Protein 7YLL (pdb70)

Sequence (329 aa):
RKIIHVDMDAFFASIEQQDNPEYRGKPVIVGGLSGRGVVSTCSYEARKYGIHSAMPMYMAKKLCPQGIFLPVRRKRYEEVSEQIFRILYDITPFVEPVSIDEAYLDVTHVDKNPEDIALEIKKRVKDATGLTVSVGISYNKFLAKLASDWNKPDGLMVITEDMVPEILKPLPVTKVHGIGEKSAEKLRSIGIETVEDLLKLFGKTGVEIYNRIRGIDERPVETMREIKSIGKEKTLEKDTKNKELLIQHLKEFSEIVSEELIKERLYCRTVTVKIKTADFAVHTKSKTVDKYIRFSEDIYEVAKGILEEWKLEQYVRLIGLSVSNLSPV

Radius of gyration: 22.44 Å; Cα contacts (8 Å, |Δi|>4): 631; chains: 1; bounding box: 48×62×44 Å

Foldseek 3Di:
DKKKKKFFAQQQQQLVCLVPVVQPPFKEWEWDPDVQIWTCGIHPNLVVLVDGGRHGVVVSCVSPVPYHYHYGPLVSLLVLLVVLVVLVVVQDVLWFDDWSGIIMHDCVPPDDDVQVVVVCSQVSSCVVRVTAMFMAIEPAPLRRVVQRCPVPGNYYGYDYQVPWLVVQFAPFCCVVVQDHPVVVVVCVVVPHTGCNSVQVPPPVCCVQVNQSSGVDHPDGSDDPDDDFKDKDKDFAPDWDPPLVVLLVVLLVGLVVQLVVCSGVVKWFFKKKKWFQFPVRDIDIDMDGDDDTHRHSVVNSVRHSVCSVPPPDPGITRMIMMMTGRMDDD

Structure (mmCIF, N/CA/C/O backbone):
data_7YLL
#
_entry.id   7YLL
#
_cell.length_a   105.196
_cell.length_b   105.196
_cell.length_c   74.211
_cell.angle_alpha   90.000
_cell.angle_beta   90.000
_cell.angle_gamma   90.000
#
_symmetry.space_group_name_H-M   'P 42 21 2'
#
loop_
_entity.id
_entity.type
_entity.pdbx_description
1 polymer 'DNA polymerase IV'
2 non-polymer 'PHOSPHATE ION'
3 non-polymer 'MAGNESIUM ION'
4 water water
#
loop_
_atom_site.group_PDB
_atom_site.id
_atom_site.type_symbol
_atom_site.label_atom_id
_atom_site.label_alt_id
_atom_site.label_comp_id
_atom_site.label_asym_id
_atom_site.label_entity_id
_atom_site.label_seq_id
_atom_site.pdbx_PDB_ins_code
_atom_site.Cartn_x
_atom_site.Cartn_y
_atom_site.Cartn_z
_atom_site.occupancy
_atom_site.B_iso_or_equiv
_atom_site.auth_seq_id
_atom_site.auth_comp_id
_atom_site.auth_asym_id
_atom_site.auth_atom_id
_atom_site.pdbx_PDB_model_num
ATOM 1 N N . ARG A 1 3 ? 43.53400 54.87400 34.03700 1.000 51.75626 3 ARG A N 1
ATOM 2 C CA . ARG A 1 3 ? 42.08700 55.03400 34.22300 1.000 63.15084 3 ARG A CA 1
ATOM 3 C C . ARG A 1 3 ? 41.28200 53.91800 33.54600 1.000 61.41354 3 ARG A C 1
ATOM 4 O O . ARG A 1 3 ? 41.54700 53.56100 32.39400 1.000 55.09135 3 ARG A O 1
ATOM 12 N N . LYS A 1 4 ? 40.28600 53.38100 34.25100 1.000 60.13031 4 LYS A N 1
ATOM 13 C CA . LYS A 1 4 ? 39.43700 52.31600 33.71800 1.000 59.82994 4 LYS A CA 1
ATOM 14 C C . LYS A 1 4 ? 37.99700 52.81000 33.59500 1.000 61.65446 4 LYS A C 1
ATOM 15 O O . LYS A 1 4 ? 37.24900 52.80300 34.58200 1.000 62.27968 4 LYS A O 1
ATOM 21 N N . ILE A 1 5 ? 37.59600 53.19600 32.37700 1.000 56.38049 5 ILE A N 1
ATOM 22 C CA . ILE A 1 5 ? 36.28500 53.79500 32.11200 1.000 54.23000 5 ILE A CA 1
ATOM 23 C C . ILE A 1 5 ? 35.39300 52.81400 31.35400 1.000 53.49819 5 ILE A C 1
ATOM 24 O O . ILE A 1 5 ? 35.73900 52.37900 30.24400 1.000 50.76382 5 ILE A O 1
ATOM 29 N N . ILE A 1 6 ? 34.21900 52.51200 31.92800 1.000 53.99830 6 ILE A N 1
ATOM 30 C CA . ILE A 1 6 ? 33.16100 51.73800 31.27300 1.000 48.63876 6 ILE A CA 1
ATOM 31 C C . ILE A 1 6 ? 32.01900 52.66900 30.86900 1.000 47.04322 6 ILE A C 1
ATOM 32 O O . ILE A 1 6 ? 31.62800 53.54500 31.64200 1.000 50.48272 6 ILE A O 1
ATOM 37 N N . HIS A 1 7 ? 31.48000 52.49300 29.66500 1.000 44.63803 7 HIS A N 1
ATOM 38 C CA . HIS A 1 7 ? 30.26600 53.20100 29.26100 1.000 43.08160 7 HIS A CA 1
ATOM 39 C C . HIS A 1 7 ? 29.15600 52.20100 28.97800 1.000 41.58128 7 HIS A C 1
ATOM 40 O O . HIS A 1 7 ? 29.34700 51.25600 28.21100 1.000 41.65228 7 HIS A O 1
ATOM 47 N N . VAL A 1 8 ? 28.00400 52.41200 29.60300 1.000 39.35666 8 VAL A N 1
ATOM 48 C CA . VAL A 1 8 ? 26.84800 51.54800 29.41700 1.000 42.88226 8 VAL A CA 1
ATOM 49 C C . VAL A 1 8 ? 25.80400 52.27600 28.57900 1.000 46.09667 8 VAL A C 1
ATOM 50 O O . VAL A 1 8 ? 25.65000 53.48500 28.66700 1.000 40.68622 8 VAL A O 1
ATOM 54 N N . ASP A 1 9 ? 25.09400 51.52800 27.75400 1.000 43.13862 9 ASP A N 1
ATOM 55 C CA . ASP A 1 9 ? 24.12800 52.13000 26.84800 1.000 40.61108 9 ASP A CA 1
ATOM 56 C C . ASP A 1 9 ? 23.11700 51.05000 26.48700 1.000 40.78278 9 ASP A C 1
ATOM 57 O O . ASP A 1 9 ? 23.45500 50.07900 25.80100 1.000 37.67767 9 ASP A O 1
ATOM 62 N N . MET A 1 10 ? 21.88800 51.21700 26.96500 1.000 41.09352 10 MET A N 1
ATOM 63 C CA . MET A 1 10 ? 20.82600 50.26400 26.69200 1.000 36.42938 10 MET A CA 1
ATOM 64 C C . MET A 1 10 ? 20.48500 50.25700 25.20600 1.000 35.45207 10 MET A C 1
ATOM 65 O O . MET A 1 10 ? 20.50300 51.29800 24.53800 1.000 36.85515 10 MET A O 1
ATOM 70 N N . ASP A 1 11 ? 20.18600 49.06000 24.68700 1.000 34.89886 11 ASP A N 1
ATOM 71 C CA . ASP A 1 11 ? 19.86800 48.86300 23.27000 1.000 37.29619 11 ASP A CA 1
ATOM 72 C C . ASP A 1 11 ? 18.40400 49.18600 23.01500 1.000 31.89332 11 ASP A C 1
ATOM 73 O O . ASP A 1 11 ? 17.52200 48.57800 23.63500 1.000 28.97870 11 ASP A O 1
ATOM 78 N N . ALA A 1 12 ? 18.15100 50.11500 22.10000 1.000 32.02516 12 ALA A N 1
ATOM 79 C CA . ALA A 1 12 ? 16.79400 50.51400 21.75000 1.000 34.74195 12 ALA A CA 1
ATOM 80 C C . ALA A 1 12 ? 15.89100 50.43200 22.97100 1.000 35.94346 12 ALA A C 1
ATOM 81 O O . ALA A 1 12 ? 14.87100 49.76100 22.96300 1.000 32.85085 12 ALA A O 1
ATOM 83 N N . PHE A 1 13 ? 16.28700 51.16200 24.00700 1.000 31.47058 13 PHE A N 1
ATOM 84 C CA . PHE A 1 13 ? 15.58200 51.23100 25.28500 1.000 30.68365 13 PHE A CA 1
ATOM 85 C C . PHE A 1 13 ? 14.05300 51.12300 25.33500 1.000 27.75441 13 PHE A C 1
ATOM 86 O O . PHE A 1 13 ? 13.52100 50.16500 25.89300 1.000 26.23517 13 PHE A O 1
ATOM 94 N N . PHE A 1 14 ? 13.34700 52.10600 24.77700 1.000 22.04260 14 PHE A N 1
ATOM 95 C CA . PHE A 1 14 ? 11.89400 52.10100 24.85200 1.000 30.63157 14 PHE A CA 1
ATOM 96 C C . PHE A 1 14 ? 11.30900 50.94200 24.07800 1.000 27.78924 14 PHE A C 1
ATOM 97 O O . PHE A 1 14 ? 10.40300 50.27900 24.54800 1.000 24.30632 14 PHE A O 1
ATOM 105 N N . ALA A 1 15 ? 11.82300 50.69600 22.88800 1.000 25.61679 15 ALA A N 1
ATOM 106 C CA . ALA A 1 15 ? 11.30500 49.59100 22.09700 1.000 30.27197 15 ALA A CA 1
ATOM 107 C C . ALA A 1 15 ? 11.61200 48.25600 22.76100 1.000 28.02906 15 ALA A C 1
ATOM 108 O O . ALA A 1 15 ? 10.81300 47.31600 22.69300 1.000 27.81493 15 ALA A O 1
ATOM 110 N N . SER A 1 16 ? 12.76200 48.15100 23.41400 1.000 28.67705 16 SER A N 1
ATOM 111 C CA . SER A 1 16 ? 13.09200 46.88300 24.05300 1.000 30.65468 16 SER A CA 1
ATOM 112 C C . SER A 1 16 ? 12.20700 46.64600 25.26000 1.000 30.20247 16 SER A C 1
ATOM 113 O O . SER A 1 16 ? 11.76900 45.52000 25.50000 1.000 33.46699 16 SER A O 1
ATOM 116 N N . ILE A 1 17 ? 11.94300 47.69900 26.03600 1.000 31.22503 17 ILE A N 1
ATOM 117 C CA . ILE A 1 17 ? 10.96700 47.61000 27.11800 1.000 31.79371 17 ILE A CA 1
ATOM 118 C C . ILE A 1 17 ? 9.61600 47.16400 26.58400 1.000 31.67792 17 ILE A C 1
ATOM 119 O O . ILE A 1 17 ? 8.92700 46.34800 27.20400 1.000 35.59271 17 ILE A O 1
ATOM 124 N N . GLU A 1 18 ? 9.20400 47.70400 25.43700 1.000 31.24661 18 GLU A N 1
ATOM 125 C CA . GLU A 1 18 ? 7.89000 47.35300 24.90200 1.000 32.86715 18 GLU A CA 1
ATOM 126 C C . GLU A 1 18 ? 7.84400 45.88600 24.47100 1.000 32.24030 18 GLU A C 1
ATOM 127 O O . GLU A 1 18 ? 6.87500 45.17200 24.75400 1.000 34.53847 18 GLU A O 1
ATOM 133 N N . GLN A 1 19 ? 8.90000 45.41000 23.81600 1.000 32.98165 19 GLN A N 1
ATOM 134 C CA . GLN A 1 19 ? 8.95500 44.00100 23.42800 1.000 34.60116 19 GLN A CA 1
ATOM 135 C C . GLN A 1 19 ? 9.09400 43.08600 24.63100 1.000 37.59983 19 GLN A C 1
ATOM 136 O O . GLN A 1 19 ? 8.60100 41.95300 24.60800 1.000 36.96282 19 GLN A O 1
ATOM 142 N N . GLN A 1 20 ? 9.76200 43.54500 25.68500 1.000 37.14695 20 GLN A N 1
ATOM 143 C CA . GLN A 1 20 ? 9.85000 42.72800 26.88600 1.000 42.03364 20 GLN A CA 1
ATOM 144 C C . GLN A 1 20 ? 8.50000 42.64500 27.59600 1.000 42.29203 20 GLN A C 1
ATOM 145 O O . GLN A 1 20 ? 8.09000 41.56000 28.01500 1.000 47.33346 20 GLN A O 1
ATOM 151 N N . ASP A 1 21 ? 7.76900 43.76200 27.69500 1.000 37.85106 21 ASP A N 1
ATOM 152 C CA . ASP A 1 21 ? 6.45600 43.73200 28.33800 1.000 39.24075 21 ASP A CA 1
ATOM 153 C C . ASP A 1 21 ? 5.37100 43.10600 27.46700 1.000 37.70217 21 ASP A C 1
ATOM 154 O O . ASP A 1 21 ? 4.32000 42.73300 27.99800 1.000 37.66774 21 ASP A O 1
ATOM 159 N N . ASN A 1 22 ? 5.56500 43.00200 26.15100 1.000 36.48358 22 ASN A N 1
ATOM 160 C CA . ASN A 1 22 ? 4.55100 42.41400 25.26600 1.000 43.29812 22 ASN A CA 1
ATOM 161 C C . ASN A 1 22 ? 5.16700 41.33300 24.39300 1.000 40.32071 22 ASN A C 1
ATOM 162 O O . ASN A 1 22 ? 5.69400 41.62200 23.30700 1.000 40.04603 22 ASN A O 1
ATOM 167 N N . PRO A 1 23 ? 5.11200 40.07300 24.83400 1.000 38.78326 23 PRO A N 1
ATOM 168 C CA . PRO A 1 23 ? 5.65500 38.96000 24.03700 1.000 38.95945 23 PRO A CA 1
ATOM 169 C C . PRO A 1 23 ? 5.25000 38.99700 22.57400 1.000 39.43153 23 PRO A C 1
ATOM 170 O O . PRO A 1 23 ? 6.03100 38.62900 21.69300 1.000 39.43177 23 PRO A O 1
ATOM 174 N N . GLU A 1 24 ? 4.03100 39.46000 22.30000 1.000 42.35064 24 GLU A N 1
ATOM 175 C CA . GLU A 1 24 ? 3.53500 39.40500 20.93700 1.000 39.29976 24 GLU A CA 1
ATOM 176 C C . GLU A 1 24 ? 4.21200 40.42600 20.03700 1.000 39.00017 24 GLU A C 1
ATOM 177 O O . GLU A 1 24 ? 4.01500 40.36900 18.81800 1.000 43.93087 24 GLU A O 1
ATOM 183 N N . TYR A 1 25 ? 5.01700 41.33100 20.60100 1.000 37.13860 25 TYR A N 1
ATOM 184 C CA . TYR A 1 25 ? 5.78300 42.31500 19.83900 1.000 37.29929 25 TYR A CA 1
ATOM 185 C C . TYR A 1 25 ? 7.21000 41.87300 19.55600 1.000 38.52360 25 TYR A C 1
ATOM 186 O O . TYR A 1 25 ? 7.90800 42.55200 18.78900 1.000 34.28147 25 TYR A O 1
ATOM 195 N N . ARG A 1 26 ? 7.66800 40.78900 20.18300 1.000 38.49613 26 ARG A N 1
ATOM 196 C CA . ARG A 1 26 ? 9.05600 40.37500 20.05000 1.000 37.65460 26 ARG A CA 1
ATOM 197 C C . ARG A 1 26 ? 9.34000 39.91300 18.63600 1.000 36.08616 26 ARG A C 1
ATOM 198 O O . ARG A 1 26 ? 8.46800 39.38500 17.94300 1.0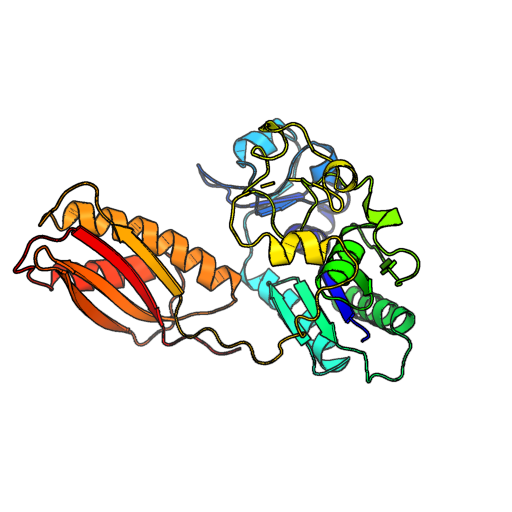00 37.25196 26 ARG A O 1
ATOM 206 N N . GLY A 1 27 ? 10.58200 40.12200 18.21100 1.000 37.15364 27 GLY A N 1
ATOM 207 C CA . GLY A 1 27 ? 10.99800 39.74000 16.88600 1.000 38.91894 27 GLY A CA 1
ATOM 208 C C . GLY A 1 27 ? 10.43500 40.57700 15.77000 1.000 39.81464 27 GLY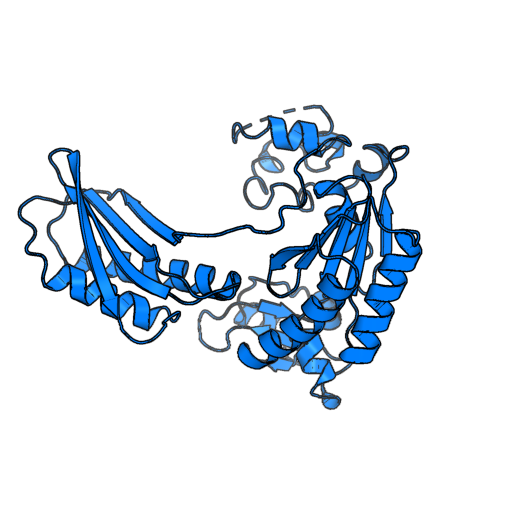 A C 1
ATOM 209 O O . GLY A 1 27 ? 10.86100 40.40600 14.62500 1.000 43.43645 27 GLY A O 1
ATOM 210 N N . LYS A 1 28 ? 9.51400 41.49000 16.05400 1.000 39.09222 28 LYS A N 1
ATOM 211 C CA . LYS A 1 28 ? 8.93000 42.33800 15.03400 1.000 38.34825 28 LYS A CA 1
ATOM 212 C C . LYS A 1 28 ? 9.40400 43.78400 15.15500 1.000 35.55905 28 LYS A C 1
ATOM 213 O O . LYS A 1 28 ? 9.86600 44.21500 16.21400 1.000 40.07590 28 LYS A O 1
ATOM 219 N N . PRO A 1 29 ? 9.31900 44.56700 14.08500 1.000 34.66345 29 PRO A N 1
ATOM 220 C CA . PRO A 1 29 ? 9.71700 45.98100 14.18500 1.000 32.31445 29 PRO A CA 1
ATOM 221 C C . PRO A 1 29 ? 8.80200 46.74800 15.13000 1.000 32.63431 29 PRO A C 1
ATOM 222 O O . PRO A 1 29 ? 7.58500 46.77300 14.95700 1.000 35.94087 29 PRO A O 1
ATOM 226 N N . VAL A 1 30 ? 9.39300 47.38900 16.12600 1.000 36.05785 30 VAL A N 1
ATOM 227 C CA . VAL A 1 30 ? 8.65400 48.20300 17.07900 1.000 31.96709 30 VAL A CA 1
ATOM 228 C C . VAL A 1 30 ? 9.24700 49.60000 17.03700 1.000 34.42929 30 VAL A C 1
ATOM 229 O O . VAL A 1 30 ? 10.47700 49.75300 17.09300 1.000 29.52740 30 VAL A O 1
ATOM 233 N N . ILE A 1 31 ? 8.37300 50.60600 16.91800 1.000 32.47207 31 ILE A N 1
ATOM 234 C CA . ILE A 1 31 ? 8.74500 52.00300 16.76800 1.000 27.21964 31 ILE A CA 1
ATOM 235 C C . ILE A 1 31 ? 7.98900 52.77200 17.82800 1.000 28.85741 31 ILE A C 1
ATOM 236 O O . ILE A 1 31 ? 6.75600 52.86300 17.77600 1.000 28.26518 31 ILE A O 1
ATOM 241 N N . VAL A 1 32 ? 8.71000 53.35400 18.75800 1.000 30.52779 32 VAL A N 1
ATOM 242 C CA . VAL A 1 32 ? 8.13000 54.11100 19.85300 1.000 31.89720 32 VAL A CA 1
ATOM 243 C C . VAL A 1 32 ? 8.33000 55.58000 19.47500 1.000 32.07062 32 VAL A C 1
ATOM 244 O O . VAL A 1 32 ? 9.43100 55.97700 19.02600 1.000 33.79634 32 VAL A O 1
ATOM 248 N N . GLY A 1 33 ? 7.28300 56.39500 19.65200 1.000 27.33199 33 GLY A N 1
ATOM 249 C CA . GLY A 1 33 ? 7.35000 57.80300 19.30500 1.000 29.49737 33 GLY A CA 1
ATOM 250 C C . GLY A 1 33 ? 6.00000 58.49800 19.41400 1.000 34.23072 33 GLY A C 1
ATOM 251 O O . GLY A 1 33 ? 5.04300 57.96900 19.98800 1.000 32.36717 33 GLY A O 1
ATOM 252 N N . GLY A 1 34 ? 5.93700 59.71000 18.86200 1.000 35.11660 34 GLY A N 1
ATOM 253 C CA . GLY A 1 34 ? 4.72600 60.51300 18.95100 1.000 30.35354 34 GLY A CA 1
ATOM 254 C C . GLY A 1 34 ? 3.71800 60.11000 17.89100 1.000 33.02479 34 GLY A C 1
ATOM 255 O O . GLY A 1 34 ? 4.01400 60.16500 16.68900 1.000 34.08503 34 GLY A O 1
ATOM 256 N N . LEU A 1 35 ? 2.53200 59.69800 18.30500 1.000 28.91434 35 LEU A N 1
ATOM 257 C CA . LEU A 1 35 ? 1.53200 59.24900 17.34800 1.000 37.11542 35 LEU A CA 1
ATOM 258 C C . LEU A 1 35 ? 0.59400 60.31300 16.78300 1.000 40.87768 35 LEU A C 1
ATOM 259 O O . LEU A 1 35 ? -0.30800 59.99700 16.03200 1.000 43.06299 35 LEU A O 1
ATOM 264 N N . SER A 1 36 ? 0.80500 61.56100 17.16000 1.000 49.80765 36 SER A N 1
ATOM 265 C CA . SER A 1 36 ? -0.04800 62.64600 16.70500 1.000 54.50193 36 SER A CA 1
ATOM 266 C C . SER A 1 36 ? 0.52500 63.08900 15.35700 1.000 61.83678 36 SER A C 1
ATOM 267 O O . SER A 1 36 ? 1.25400 62.34100 14.71500 1.000 69.16934 36 SER A O 1
ATOM 270 N N . GLY A 1 37 ? 0.18600 64.29900 14.92600 1.000 62.48378 37 GLY A N 1
ATOM 271 C CA . GLY A 1 37 ? 0.65300 64.81100 13.65400 1.000 64.67518 37 GLY A CA 1
ATOM 272 C C . GLY A 1 37 ? 2.10200 65.05000 13.30500 1.000 63.31275 37 GLY A C 1
ATOM 273 O O . GLY A 1 37 ? 2.59100 64.56400 12.29200 1.000 54.70840 37 GLY A O 1
ATOM 274 N N . ARG A 1 38 ? 2.78400 65.81300 14.14500 0.700 59.34226 38 ARG A N 1
ATOM 275 C CA . ARG A 1 38 ? 4.18300 66.10000 13.91500 0.700 56.91605 38 ARG A CA 1
ATOM 276 C C . ARG A 1 38 ? 5.00200 65.12900 14.74300 0.700 46.35458 38 ARG A C 1
ATOM 277 O O . ARG A 1 38 ? 6.14000 65.42600 15.10600 0.700 45.99705 38 ARG A O 1
ATOM 285 N N . GLY A 1 39 ? 4.43000 63.96600 15.05000 1.000 46.99842 39 GLY A N 1
ATOM 286 C CA . GLY A 1 39 ? 5.17700 63.01500 15.85100 1.000 38.02452 39 GLY A CA 1
ATOM 287 C C . GLY A 1 39 ? 6.51100 62.60000 15.26500 1.000 30.48164 39 GLY A C 1
ATOM 288 O O . GLY A 1 39 ? 6.69600 62.50200 14.05600 1.000 32.31609 39 GLY A O 1
ATOM 289 N N . VAL A 1 40 ? 7.43100 62.30300 16.15000 1.000 29.65615 40 VAL A N 1
ATOM 290 C CA . VAL A 1 40 ? 8.80200 61.97300 15.79300 1.000 39.42432 40 VAL A CA 1
ATOM 291 C C . VAL A 1 40 ? 9.17000 60.63700 16.44100 1.000 37.54088 40 VAL A C 1
ATOM 292 O O . VAL A 1 40 ? 8.69500 60.31000 17.53600 1.000 32.20143 40 VAL A O 1
ATOM 296 N N . VAL A 1 41 ? 9.97300 59.83300 15.73700 1.000 33.17490 41 VAL A N 1
ATOM 297 C CA . VAL A 1 41 ? 10.38200 58.54800 16.30600 1.000 36.65876 41 VAL A CA 1
ATOM 298 C C . VAL A 1 41 ? 11.28300 58.81000 17.50700 1.000 35.90590 41 VAL A C 1
ATOM 299 O O . VAL A 1 41 ? 12.26300 59.55600 17.42000 1.000 33.57830 41 VAL A O 1
ATOM 303 N N . SER A 1 42 ? 10.93300 58.22200 18.64600 1.000 32.93438 42 SER A N 1
ATOM 304 C CA . SER A 1 42 ? 11.81000 58.30900 19.79800 1.000 29.37255 42 SER A CA 1
ATOM 305 C C . SER A 1 42 ? 12.90200 57.26700 19.66100 1.000 29.79266 42 SER A C 1
ATOM 306 O O . SER A 1 42 ? 14.09200 57.57600 19.69100 1.000 31.46126 42 SER A O 1
ATOM 309 N N . THR A 1 43 ? 12.50000 56.01900 19.48000 1.000 33.32679 43 THR A N 1
ATOM 310 C CA . THR A 1 43 ? 13.45100 54.94500 19.25200 1.000 33.42463 43 THR A CA 1
ATOM 311 C C . THR A 1 43 ? 12.70700 53.84500 18.51100 1.000 31.39208 43 THR A C 1
ATOM 312 O O . THR A 1 43 ? 11.48200 53.86300 18.43200 1.000 27.10013 43 THR A O 1
ATOM 316 N N . CYS A 1 44 ? 13.45600 52.92500 17.91100 1.000 27.95096 44 CYS A N 1
ATOM 317 C CA . CYS A 1 44 ? 12.85500 51.77700 17.25700 1.000 31.63705 44 CYS A CA 1
ATOM 318 C C . CYS A 1 44 ? 13.81200 50.60900 17.34500 1.000 32.66071 44 CYS A C 1
ATOM 319 O O . CYS A 1 44 ? 15.03400 50.79400 17.38700 1.000 28.90824 44 CYS A O 1
ATOM 322 N N . SER A 1 45 ? 13.23500 49.40400 17.36900 1.000 32.35343 45 SER A N 1
ATOM 323 C CA . SER A 1 45 ? 14.00500 48.18500 17.54800 1.000 32.78235 45 SER A CA 1
ATOM 324 C C . SER A 1 45 ? 14.87400 47.92300 16.32100 1.000 35.30444 45 SER A C 1
ATOM 325 O O . SER A 1 45 ? 14.76900 48.60300 15.29200 1.000 33.44364 45 SER A O 1
ATOM 328 N N . TYR A 1 46 ? 15.75300 46.91900 16.44500 1.000 30.90415 46 TYR A N 1
ATOM 329 C CA . TYR A 1 46 ? 16.75600 46.70700 15.40400 1.000 37.17439 46 TYR A CA 1
ATOM 330 C C . TYR A 1 46 ? 16.14200 46.07700 14.15200 1.000 36.04446 46 TYR A C 1
ATOM 331 O O . TYR A 1 46 ? 16.56200 46.38500 13.01400 1.000 34.77613 46 TYR A O 1
ATOM 340 N N . GLU A 1 47 ? 15.11000 45.25000 14.33500 1.000 33.87694 47 GLU A N 1
ATOM 341 C CA . GLU A 1 47 ? 14.24900 44.91400 13.21200 1.000 35.41599 47 GLU A CA 1
ATOM 342 C C . GLU A 1 47 ? 13.81200 46.17900 12.46600 1.000 37.10624 47 GLU A C 1
ATOM 343 O O . GLU A 1 47 ? 14.08800 46.33000 11.26800 1.000 35.44770 47 GLU A O 1
ATOM 349 N N . ALA A 1 48 ? 13.20700 47.14300 13.17800 1.000 34.04782 48 ALA A N 1
ATOM 350 C CA . ALA A 1 48 ? 12.69200 48.33900 12.50600 1.000 30.84406 48 ALA A CA 1
ATOM 351 C C . ALA A 1 48 ? 13.79900 49.14000 11.83900 1.000 32.44411 48 ALA A C 1
ATOM 352 O O . ALA A 1 48 ? 13.57200 49.75900 10.79500 1.000 33.67496 48 ALA A O 1
ATOM 354 N N . ARG A 1 49 ? 14.99900 49.17100 12.43200 1.000 34.48328 49 ARG A N 1
ATOM 355 C CA . ARG A 1 49 ? 16.09600 49.89400 11.79300 1.000 31.65114 49 ARG A CA 1
ATOM 356 C C . ARG A 1 49 ? 16.47700 49.24900 10.47100 1.000 35.93825 49 ARG A C 1
ATOM 357 O O . ARG A 1 49 ? 16.95200 49.93600 9.55800 1.000 35.38689 49 ARG A O 1
ATOM 365 N N . LYS A 1 50 ? 16.28800 47.93100 10.34300 1.000 33.91273 50 LYS A N 1
ATOM 366 C CA . LYS A 1 50 ? 16.56500 47.32200 9.04600 1.000 34.17064 50 LYS A CA 1
ATOM 367 C C . LYS A 1 50 ? 15.72300 47.94900 7.92800 1.000 38.88724 50 LYS A C 1
ATOM 368 O O . LYS A 1 50 ? 16.15100 47.95700 6.76600 1.000 40.33295 50 LYS A O 1
ATOM 374 N N . TYR A 1 51 ? 14.54300 48.49900 8.25600 1.000 33.85521 51 TYR A N 1
ATOM 375 C CA . TYR A 1 51 ? 13.66600 49.15300 7.28700 1.000 33.72201 51 TYR A CA 1
ATOM 376 C C . TYR A 1 51 ? 14.08600 50.57800 6.98300 1.000 34.03181 51 TYR A C 1
ATOM 377 O O . TYR A 1 51 ? 13.41900 51.24300 6.18300 1.000 31.81859 51 TYR A O 1
ATOM 386 N N . GLY A 1 52 ? 15.14700 51.07100 7.61600 1.000 33.34275 52 GLY A N 1
ATOM 387 C CA . GLY A 1 52 ? 15.58200 52.43500 7.43100 1.000 28.70821 52 GLY A CA 1
ATOM 388 C C . GLY A 1 52 ? 15.06300 53.42100 8.45400 1.000 33.93331 52 GLY A C 1
ATOM 389 O O . GLY A 1 52 ? 15.35300 54.62100 8.32900 1.000 32.24285 52 GLY A O 1
ATOM 390 N N . ILE A 1 53 ? 14.30200 52.96600 9.45600 1.000 31.91727 53 ILE A N 1
ATOM 391 C CA . ILE A 1 53 ? 13.78000 53.86400 10.48400 1.000 34.84006 53 ILE A CA 1
ATOM 392 C C . ILE A 1 53 ? 14.87800 54.16600 11.50200 1.000 31.40419 53 ILE A C 1
ATOM 393 O O . ILE A 1 53 ? 15.65300 53.28900 11.87900 1.000 34.58894 53 ILE A O 1
ATOM 398 N N . HIS A 1 54 ? 14.94400 55.41000 11.95700 1.000 34.16588 54 HIS A N 1
ATOM 399 C CA . HIS A 1 54 ? 15.88000 55.81200 13.00100 1.000 37.42795 54 HIS A CA 1
ATOM 400 C C . HIS A 1 54 ? 15.21900 56.88200 13.86900 1.000 37.03720 54 HIS A C 1
ATOM 401 O O . HIS A 1 54 ? 14.14400 57.40000 13.54600 1.000 37.28692 54 HIS A O 1
ATOM 408 N N . SER A 1 55 ? 15.86800 57.21800 14.98100 1.000 33.72527 55 SER A N 1
ATOM 409 C CA . SER A 1 55 ? 15.28000 58.21600 15.86300 1.000 39.33601 55 SER A CA 1
ATOM 410 C C . SER A 1 55 ? 15.35400 59.59700 15.23300 1.000 40.30406 55 SER A C 1
ATOM 411 O O . SER A 1 55 ? 16.20700 59.88200 14.39200 1.000 42.94164 55 SER A O 1
ATOM 414 N N . ALA A 1 56 ? 14.43200 60.45500 15.66500 1.000 39.97218 56 ALA A N 1
ATOM 415 C CA . ALA A 1 56 ? 14.19400 61.80000 15.17300 1.000 36.88979 56 ALA A CA 1
ATOM 416 C C . ALA A 1 56 ? 13.54100 61.77100 13.81100 1.000 38.29185 56 ALA A C 1
ATOM 417 O O . ALA A 1 56 ? 13.26600 62.83200 13.24700 1.000 41.97513 56 ALA A O 1
ATOM 419 N N . MET A 1 57 ? 13.30200 60.61400 13.26200 1.000 36.60436 57 MET A N 1
ATOM 420 C CA . MET A 1 57 ? 12.64100 60.60400 11.97500 1.000 37.63555 57 MET A CA 1
ATOM 421 C C . MET A 1 57 ? 11.15200 60.86600 12.17700 1.000 38.69155 57 MET A C 1
ATOM 422 O O . MET A 1 57 ? 10.56400 60.38400 13.15300 1.000 38.62828 57 MET A O 1
ATOM 427 N N . PRO A 1 58 ? 10.53200 61.65500 11.30300 1.000 37.96924 58 PRO A N 1
ATOM 428 C CA . PRO A 1 58 ? 9.08500 61.87300 11.41000 1.000 36.67262 58 PRO A CA 1
ATOM 429 C C . PRO A 1 58 ? 8.33800 60.55400 11.32900 1.000 34.30685 58 PRO A C 1
ATOM 430 O O . PRO A 1 58 ? 8.71600 59.64700 10.58600 1.000 37.45921 58 PRO A O 1
ATOM 434 N N . MET A 1 59 ? 7.26300 60.45400 12.10300 1.000 37.75840 59 MET A N 1
ATOM 435 C CA . MET A 1 59 ? 6.58400 59.17300 12.24000 1.000 31.44173 59 MET A CA 1
ATOM 436 C C . MET A 1 59 ? 5.82100 58.78800 10.98400 1.000 32.74395 59 MET A C 1
ATOM 437 O O . MET A 1 59 ? 5.63900 57.59400 10.72400 1.000 37.34319 59 MET A O 1
ATOM 442 N N . TYR A 1 60 ? 5.32300 59.75400 10.21100 1.000 35.83910 60 TYR A N 1
ATOM 443 C CA . TYR A 1 60 ? 4.57000 59.33200 9.03800 1.000 42.68856 60 TYR A CA 1
ATOM 444 C C . TYR A 1 60 ? 5.50500 58.71000 8.00700 1.000 37.32978 60 TYR A C 1
ATOM 445 O O . TYR A 1 60 ? 5.14200 57.73400 7.34600 1.000 37.42920 60 TYR A O 1
ATOM 454 N N . MET A 1 61 ? 6.73800 59.19600 7.92600 1.000 38.11547 61 MET A N 1
ATOM 455 C CA . MET A 1 61 ? 7.74800 58.53000 7.10800 1.000 41.73966 61 MET A CA 1
ATOM 456 C C . MET A 1 61 ? 8.01500 57.11600 7.59300 1.000 39.67863 61 MET A C 1
ATOM 457 O O . MET A 1 61 ? 7.86800 56.15600 6.83000 1.000 39.88005 61 MET A O 1
ATOM 462 N N . ALA A 1 62 ? 8.42100 56.96600 8.85700 1.000 36.41352 62 ALA A N 1
ATOM 463 C CA . ALA A 1 62 ? 8.60100 55.63200 9.42700 1.000 36.06563 62 ALA A CA 1
ATOM 464 C C . ALA A 1 62 ? 7.43700 54.69800 9.08400 1.000 35.31452 62 ALA A C 1
ATOM 465 O O . ALA A 1 62 ? 7.65900 53.53300 8.72800 1.000 36.95809 62 ALA A O 1
ATOM 467 N N . LYS A 1 63 ? 6.19000 55.19000 9.16500 1.000 33.63140 63 LYS A N 1
ATOM 468 C CA . LYS A 1 63 ? 5.04400 54.35000 8.79900 1.000 35.42040 63 LYS A CA 1
ATOM 469 C C . LYS A 1 63 ? 5.06600 53.99400 7.31700 1.000 34.83052 63 LYS A C 1
ATOM 470 O O . LYS A 1 63 ? 4.64400 52.89800 6.92500 1.000 33.82390 63 LYS A O 1
ATOM 476 N N . LYS A 1 64 ? 5.53100 54.92100 6.47400 1.000 35.16368 64 LYS A N 1
ATOM 477 C CA . LYS A 1 64 ? 5.67600 54.61900 5.05300 1.000 34.13160 64 LYS A CA 1
ATOM 478 C C . LYS A 1 64 ? 6.72300 53.53900 4.81600 1.000 35.86272 64 LYS A C 1
ATOM 479 O O . LYS A 1 64 ? 6.50500 52.63500 4.00600 1.000 33.84976 64 LYS A O 1
ATOM 485 N N . LEU A 1 65 ? 7.87100 53.62400 5.51000 1.000 39.35232 65 LEU A N 1
ATOM 486 C CA . LEU A 1 65 ? 8.95300 52.64800 5.34300 1.000 33.58151 65 LEU A CA 1
ATOM 487 C C . LEU A 1 65 ? 8.56900 51.27600 5.85900 1.000 32.24758 65 LEU A C 1
ATOM 488 O O . LEU A 1 65 ? 9.15700 50.27200 5.44400 1.000 37.62601 65 LEU A O 1
ATOM 493 N N . CYS A 1 66 ? 7.61700 51.21000 6.79600 1.000 34.09024 66 CYS A N 1
ATOM 494 C CA . CYS A 1 66 ? 7.35200 49.98300 7.55300 1.000 31.69262 66 CYS A CA 1
ATOM 495 C C . CYS A 1 66 ? 5.87100 49.88000 7.91200 1.000 38.73694 66 CYS A C 1
ATOM 496 O O . CYS A 1 66 ? 5.48900 49.86200 9.08600 1.000 37.16100 66 CYS A O 1
ATOM 499 N N . PRO A 1 67 ? 5.00900 49.77700 6.89300 1.000 39.91391 67 PRO A N 1
ATOM 500 C CA . PRO A 1 67 ? 3.56300 49.84500 7.17300 1.000 35.70526 67 PRO A CA 1
ATOM 501 C C . PRO A 1 67 ? 3.07300 48.78000 8.13000 1.000 34.10498 67 PRO A C 1
ATOM 502 O O . PRO A 1 67 ? 2.09500 49.02700 8.84300 1.000 38.92483 67 PRO A O 1
ATOM 506 N N . GLN A 1 68 ? 3.70800 47.60900 8.18100 1.000 32.24264 68 GLN A N 1
ATOM 507 C CA . GLN A 1 68 ? 3.25100 46.57800 9.10800 1.000 35.37834 68 GLN A CA 1
ATOM 508 C C . GLN A 1 68 ? 3.85900 46.71900 10.48700 1.000 36.79870 68 GLN A C 1
ATOM 509 O O . GLN A 1 68 ? 3.54400 45.90400 11.36500 1.000 37.96127 68 GLN A O 1
ATOM 515 N N . GLY A 1 69 ? 4.73500 47.70200 10.68700 1.000 30.78263 69 GLY A N 1
ATOM 516 C CA . GLY A 1 69 ? 5.35400 47.89700 11.97800 1.000 33.86796 69 GLY A CA 1
ATOM 517 C C . GLY A 1 69 ? 4.38600 48.09800 13.12600 1.000 31.04349 69 GLY A C 1
ATOM 518 O O . GLY A 1 69 ? 3.23500 48.49400 12.92200 1.000 34.81042 69 GLY A O 1
ATOM 519 N N . ILE A 1 70 ? 4.84200 47.80500 14.34100 1.000 29.40336 70 ILE A N 1
ATOM 520 C CA . ILE A 1 70 ? 4.10700 48.14900 15.55600 1.000 33.74631 70 ILE A CA 1
ATOM 521 C C . ILE A 1 70 ? 4.56100 49.53200 16.01400 1.000 29.69603 70 ILE A C 1
ATOM 522 O O . ILE A 1 70 ? 5.72000 49.71600 16.40100 1.000 31.62297 70 ILE A O 1
ATOM 527 N N . PHE A 1 71 ? 3.65000 50.50100 15.97000 1.000 26.05500 71 PHE A N 1
ATOM 528 C CA . PHE A 1 71 ? 3.91800 51.87500 16.37000 1.000 27.40580 71 PHE A CA 1
ATOM 529 C C . PHE A 1 71 ? 3.25200 52.14700 17.71000 1.000 26.06919 71 PHE A C 1
ATOM 530 O O . PHE A 1 71 ? 2.04500 51.92900 17.85800 1.000 25.80555 71 PHE A O 1
ATOM 538 N N . LEU A 1 72 ? 4.04800 52.61100 18.68400 1.000 23.32968 72 LEU A N 1
ATOM 539 C CA . LEU A 1 72 ? 3.63200 52.77500 20.06300 1.000 25.29975 72 LEU A CA 1
ATOM 540 C C . LEU A 1 72 ? 3.88200 54.19600 20.55100 1.000 26.17525 72 LEU A C 1
ATOM 541 O O . LEU A 1 72 ? 4.77400 54.88500 20.05300 1.000 27.64359 72 LEU A O 1
ATOM 546 N N . PRO A 1 73 ? 3.10300 54.66600 21.51200 1.000 29.13851 73 PRO A N 1
ATOM 547 C CA . PRO A 1 73 ? 3.38500 55.96600 22.13000 1.000 32.89937 73 PRO A CA 1
ATOM 548 C C . PRO A 1 73 ? 4.41000 55.81700 23.24200 1.000 28.37963 73 PRO A C 1
ATOM 549 O O . PRO A 1 73 ? 4.76400 54.71700 23.64300 1.000 31.06162 73 PRO A O 1
ATOM 553 N N . VAL A 1 74 ? 4.85700 56.95100 23.77100 1.000 32.71379 74 VAL A N 1
ATOM 554 C CA . VAL A 1 74 ? 5.96000 56.96500 24.72700 1.000 32.41589 74 VAL A CA 1
ATOM 555 C C . VAL A 1 74 ? 5.37800 56.75400 26.12100 1.000 32.34390 74 VAL A C 1
ATOM 556 O O . VAL A 1 74 ? 4.77800 57.66300 26.68800 1.000 35.94339 74 VAL A O 1
ATOM 560 N N . ARG A 1 75 ? 5.56800 55.54700 26.68100 1.000 33.94788 75 ARG A N 1
ATOM 561 C CA . ARG A 1 75 ? 5.16500 55.23300 28.06000 1.000 35.90180 75 ARG A CA 1
ATOM 562 C C . ARG A 1 75 ? 6.26500 55.67500 29.01700 1.000 35.53313 75 ARG A C 1
ATOM 563 O O . ARG A 1 75 ? 6.97900 54.86100 29.60600 1.000 34.35602 75 ARG A O 1
ATOM 571 N N . ARG A 1 76 ? 6.33600 56.99300 29.22000 1.000 35.62824 76 ARG A N 1
ATOM 572 C CA . ARG A 1 76 ? 7.43800 57.61200 29.95000 1.000 33.18314 76 ARG A CA 1
ATOM 573 C C . ARG A 1 76 ? 7.61900 57.00200 31.33300 1.000 36.91156 76 ARG A C 1
ATOM 574 O O . ARG A 1 76 ? 8.74500 56.68200 31.73800 1.000 43.07687 76 ARG A O 1
ATOM 582 N N . LYS A 1 77 ? 6.52800 56.79100 32.06100 1.000 37.75529 77 LYS A N 1
ATOM 583 C CA . LYS A 1 77 ? 6.67800 56.37800 33.45400 1.000 42.62758 77 LYS A CA 1
ATOM 584 C C . LYS A 1 77 ? 7.17800 54.94300 33.58100 1.000 36.62579 77 LYS A C 1
ATOM 585 O O . LYS A 1 77 ? 8.00300 54.65400 34.45700 1.000 38.42695 77 LYS A O 1
ATOM 591 N N . ARG A 1 78 ? 6.72600 54.04600 32.70200 1.000 39.68515 78 ARG A N 1
ATOM 592 C CA . ARG A 1 78 ? 7.25400 52.68000 32.67200 1.000 36.67473 78 ARG A CA 1
ATOM 593 C C . ARG A 1 78 ? 8.74400 52.67500 32.35600 1.000 35.72296 78 ARG A C 1
ATOM 594 O O . ARG A 1 78 ? 9.53800 51.95900 32.99000 1.000 37.26565 78 ARG A O 1
ATOM 602 N N . TYR A 1 79 ? 9.14000 53.48300 31.37300 1.000 34.89280 79 TYR A N 1
ATOM 603 C CA . TYR A 1 79 ? 10.54900 53.58500 31.01700 1.000 38.51040 79 TYR A CA 1
ATOM 604 C C . TYR A 1 79 ? 11.37800 54.09200 32.18900 1.000 39.72434 79 TYR A C 1
ATOM 605 O O . TYR A 1 79 ? 12.49800 53.62200 32.41100 1.000 41.97738 79 TYR A O 1
ATOM 614 N N . GLU A 1 80 ? 10.84600 55.03900 32.96000 1.000 39.39494 80 GLU A N 1
ATOM 615 C CA . GLU A 1 80 ? 11.60900 55.54000 34.09900 1.000 41.17158 80 GLU A CA 1
ATOM 616 C C . GLU A 1 80 ? 11.70100 54.50700 35.22500 1.000 44.43354 80 GLU A C 1
ATOM 617 O O . GLU A 1 80 ? 12.73300 54.42200 35.90700 1.000 44.18113 80 GLU A O 1
ATOM 623 N N . GLU A 1 81 ? 10.64900 53.71100 35.42500 1.000 35.60336 81 GLU A N 1
ATOM 624 C CA . GLU A 1 81 ? 10.77200 52.54700 36.28700 1.000 41.24906 81 GLU A CA 1
ATOM 625 C C . GLU A 1 81 ? 12.00000 51.72500 35.90300 1.000 53.38260 81 GLU A C 1
ATOM 626 O O . GLU A 1 81 ? 12.91600 51.49900 36.71700 1.000 55.21462 81 GLU A O 1
ATOM 632 N N . VAL A 1 82 ? 12.02300 51.26100 34.64800 1.000 48.70978 82 VAL A N 1
ATOM 633 C CA . VAL A 1 82 ? 13.10700 50.36000 34.26200 1.000 47.51314 82 VAL A CA 1
ATOM 634 C C . VAL A 1 82 ? 14.46000 51.06000 34.39000 1.000 42.06751 82 VAL A C 1
ATOM 635 O O . VAL A 1 82 ? 15.45600 50.43700 34.79900 1.000 45.05311 82 VAL A O 1
ATOM 639 N N . SER A 1 83 ? 14.51200 52.36600 34.10600 1.000 42.93841 83 SER A N 1
ATOM 640 C CA . SER A 1 83 ? 15.76900 53.10200 34.23200 1.000 41.07483 83 SER A CA 1
ATOM 641 C C . SER A 1 83 ? 16.26600 53.10900 35.67100 1.000 47.36740 83 SER A C 1
ATOM 642 O O . SER A 1 83 ? 17.47800 53.03200 35.92300 1.000 44.22611 83 SER A O 1
ATOM 645 N N . GLU A 1 84 ? 15.35100 53.20800 36.63600 1.000 49.53303 84 GLU A N 1
ATOM 646 C CA . GLU A 1 84 ? 15.81000 53.21600 38.01800 1.000 53.08542 84 GLU A CA 1
ATOM 647 C C . GLU A 1 84 ? 16.30400 51.84400 38.43000 1.000 52.31013 84 GLU A C 1
ATOM 648 O O . GLU A 1 84 ? 17.31400 51.72500 39.14200 1.000 52.21826 84 GLU A O 1
ATOM 654 N N . GLN A 1 85 ? 15.62600 50.79500 37.97400 1.000 49.74390 85 GLN A N 1
ATOM 655 C CA . GLN A 1 85 ? 16.10000 49.48100 38.38800 1.000 51.08856 85 GLN A CA 1
ATOM 656 C C . GLN A 1 85 ? 17.36300 49.06200 37.65500 1.000 51.29487 85 GLN A C 1
ATOM 657 O O . GLN A 1 85 ? 17.98100 48.07500 38.05000 1.000 53.34593 85 GLN A O 1
ATOM 663 N N . ILE A 1 86 ? 17.76300 49.79000 36.62000 1.000 51.01363 86 ILE A N 1
ATOM 664 C CA . ILE A 1 86 ? 19.08000 49.58800 36.02000 1.000 46.12138 86 ILE A CA 1
ATOM 665 C C . ILE A 1 86 ? 20.15100 50.42200 36.72500 1.000 49.65888 86 ILE A C 1
ATOM 666 O O . ILE A 1 86 ? 21.26100 49.95300 37.02300 1.000 51.01761 86 ILE A O 1
ATOM 671 N N . PHE A 1 87 ? 19.85900 51.69100 36.99000 1.000 52.85315 87 PHE A N 1
ATOM 672 C CA . PHE A 1 87 ? 20.86200 52.51700 37.64700 1.000 52.15414 87 PHE A CA 1
ATOM 673 C C . PHE A 1 87 ? 21.16800 52.00000 39.04400 1.000 55.95704 87 PHE A C 1
ATOM 674 O O . PHE A 1 87 ? 22.26100 52.24600 39.57000 1.000 60.26314 87 PHE A O 1
ATOM 682 N N . ARG A 1 88 ? 20.23100 51.26800 39.65500 1.000 55.05278 88 ARG A N 1
ATOM 683 C CA . ARG A 1 88 ? 20.53000 50.65000 40.94400 1.000 58.77439 88 ARG A CA 1
ATOM 684 C C . ARG A 1 88 ? 21.69600 49.67200 40.83200 1.000 59.40917 88 ARG A C 1
ATOM 685 O O . ARG A 1 88 ? 22.64000 49.72700 41.62700 1.000 66.24811 88 ARG A O 1
ATOM 690 N N . ILE A 1 89 ? 21.64400 48.76700 39.85300 1.000 53.65649 89 ILE A N 1
ATOM 691 C CA . ILE A 1 89 ? 22.77400 47.88300 39.58100 1.000 56.08176 89 ILE A CA 1
ATOM 692 C C . ILE A 1 89 ? 24.04900 48.69000 39.31300 1.000 60.30196 89 ILE A C 1
ATOM 693 O O . ILE A 1 89 ? 25.14300 48.34100 39.78900 1.000 58.35168 89 ILE A O 1
ATOM 698 N N . LEU A 1 90 ? 23.93100 49.75600 38.53800 1.000 56.24911 90 LEU A N 1
ATOM 699 C CA . LEU A 1 90 ? 25.09800 50.55700 38.20500 1.000 56.22535 90 LEU A CA 1
ATOM 700 C C . LEU A 1 90 ? 25.77900 51.15500 39.43000 1.000 63.97613 90 LEU A C 1
ATOM 701 O O . LEU A 1 90 ? 27.00100 51.19600 39.50400 1.000 62.00837 90 LEU A O 1
ATOM 706 N N . TYR A 1 91 ? 24.99100 51.61800 40.39000 1.000 60.78601 91 TYR A N 1
ATOM 707 C CA . TYR A 1 91 ? 25.55800 52.19000 41.60900 1.000 60.95165 91 TYR A CA 1
ATOM 708 C C . TYR A 1 91 ? 26.03600 51.11800 42.58600 1.000 59.25364 91 TYR A C 1
ATOM 709 O O . TYR A 1 91 ? 27.02800 51.32800 43.29100 1.000 55.45392 91 TYR A O 1
ATOM 718 N N . ASP A 1 92 ? 25.40400 49.95400 42.54400 1.000 60.69756 92 ASP A N 1
ATOM 719 C CA . ASP A 1 92 ? 25.81100 48.83100 43.36800 1.000 64.40677 92 ASP A CA 1
ATOM 720 C C . ASP A 1 92 ? 27.19100 48.33200 42.92500 1.000 65.67014 92 ASP A C 1
ATOM 721 O O . ASP A 1 92 ? 27.96500 47.83900 43.73300 1.000 68.55133 92 ASP A O 1
ATOM 726 N N . ILE A 1 93 ? 27.50200 48.45700 41.64100 1.000 64.36389 93 ILE A N 1
ATOM 727 C CA . ILE A 1 93 ? 28.80500 48.04100 41.14700 1.000 62.93202 93 ILE A CA 1
ATOM 728 C C . ILE A 1 93 ? 29.87400 49.00000 41.67300 1.000 66.05805 93 ILE A C 1
ATOM 729 O O . ILE A 1 93 ? 30.90700 48.57300 42.17200 1.000 69.58096 93 ILE A O 1
ATOM 734 N N . THR A 1 94 ? 29.61700 50.29500 41.56200 1.000 64.92129 94 THR A N 1
ATOM 735 C CA . THR A 1 94 ? 30.54000 51.30700 42.06300 1.000 65.77717 94 THR A CA 1
ATOM 736 C C . THR A 1 94 ? 29.75400 52.58900 42.25400 1.000 70.47285 94 THR A C 1
ATOM 737 O O . THR A 1 94 ? 28.75800 52.81500 41.55900 1.000 68.27389 94 THR A O 1
ATOM 741 N N . PRO A 1 95 ? 30.15100 53.44000 43.21100 1.000 72.12226 95 PRO A N 1
ATOM 742 C CA . PRO A 1 95 ? 29.45800 54.72000 43.36600 1.000 64.22273 95 PRO A CA 1
ATOM 743 C C . PRO A 1 95 ? 29.83300 55.72800 42.30800 1.000 55.54025 95 PRO A C 1
ATOM 744 O O . PRO A 1 95 ? 29.09200 56.69400 42.11700 1.000 62.90722 95 PRO A O 1
ATOM 748 N N . PHE A 1 96 ? 30.94400 55.53600 41.60500 0.500 57.65452 96 PHE A N 1
ATOM 749 C CA . PHE A 1 96 ? 31.42000 56.52200 40.63300 0.500 60.99178 96 PHE A CA 1
ATOM 750 C C . PHE A 1 96 ? 30.68200 56.34900 39.29800 0.500 55.97166 96 PHE A C 1
ATOM 751 O O . PHE A 1 96 ? 31.22800 55.91000 38.28400 0.500 50.41339 96 PHE A O 1
ATOM 759 N N . VAL A 1 97 ? 29.41200 56.74700 39.31200 1.000 60.34906 97 VAL A N 1
ATOM 760 C CA . VAL A 1 97 ? 28.52400 56.66400 38.15600 1.000 56.48108 97 VAL A CA 1
ATOM 761 C C . VAL A 1 97 ? 28.15400 58.07700 37.73000 1.000 54.37667 97 VAL A C 1
ATOM 762 O O . VAL A 1 97 ? 27.66500 58.86200 38.55000 1.000 59.38607 97 VAL A O 1
ATOM 766 N N . GLU A 1 98 ? 28.39000 58.40300 36.45200 1.000 49.98625 98 GLU A N 1
ATOM 767 C CA . GLU A 1 98 ? 27.94100 59.66400 35.86400 1.000 50.04032 98 GLU A CA 1
ATOM 768 C C . GLU A 1 98 ? 26.76600 59.39300 34.92300 1.000 50.15975 98 GLU A C 1
ATOM 769 O O . GLU A 1 98 ? 26.97400 59.08200 33.73900 1.000 48.38295 98 GLU A O 1
ATOM 775 N N . PRO A 1 99 ? 25.51800 59.46500 35.40000 1.000 50.32514 99 PRO A N 1
ATOM 776 C CA . PRO A 1 99 ? 24.36600 59.42000 34.48400 1.000 45.22353 99 PRO A CA 1
ATOM 777 C C . PRO A 1 99 ? 24.49800 60.37800 33.30600 1.000 40.61262 99 PRO A C 1
ATOM 778 O O . PRO A 1 99 ? 24.86000 61.54600 33.46100 1.000 42.61016 99 PRO A O 1
ATOM 782 N N . VAL A 1 100 ? 24.25900 59.84600 32.11200 1.000 42.59802 100 VAL A N 1
ATOM 783 C CA . VAL A 1 100 ? 24.17600 60.62900 30.88200 1.000 41.88061 100 VAL A CA 1
ATOM 784 C C . VAL A 1 100 ? 22.73000 60.85000 30.49000 1.000 44.19055 100 VAL A C 1
ATOM 785 O O . VAL A 1 100 ? 22.35600 61.93000 30.03600 1.000 45.14794 100 VAL A O 1
ATOM 789 N N . SER A 1 101 ? 21.91100 59.81400 30.63500 1.000 40.80183 101 SER A N 1
ATOM 790 C CA . SER A 1 101 ? 20.53200 59.89400 30.19800 1.000 36.86334 101 SER A CA 1
ATOM 791 C C . SER A 1 101 ? 19.79500 58.71500 30.79600 1.000 39.41412 101 SER A C 1
ATOM 792 O O . SER A 1 101 ? 20.38700 57.85600 31.45300 1.000 40.01316 101 SER A O 1
ATOM 795 N N . ILE A 1 102 ? 18.49100 58.66800 30.52500 1.000 41.53966 102 ILE A N 1
ATOM 796 C CA . ILE A 1 102 ? 17.63100 57.63200 31.07700 1.000 40.89013 102 ILE A CA 1
ATOM 797 C C . ILE A 1 102 ? 18.20800 56.25600 30.80500 1.000 38.03505 102 ILE A C 1
ATOM 798 O O . ILE A 1 102 ? 17.95700 55.31300 31.56100 1.000 40.99312 102 ILE A O 1
ATOM 803 N N . ASP A 1 103 ? 18.99800 56.13600 29.74600 1.000 35.84075 103 ASP A N 1
ATOM 804 C CA . ASP A 1 103 ? 19.60000 54.85500 29.39300 1.000 41.37969 103 ASP A CA 1
ATOM 805 C C . ASP A 1 103 ? 21.11300 54.86100 29.18500 1.000 41.16813 103 ASP A C 1
ATOM 806 O O . ASP A 1 103 ? 21.64100 53.93500 28.60000 1.000 38.26424 103 ASP A O 1
ATOM 811 N N . GLU A 1 104 ? 21.81500 55.88500 29.64300 1.000 40.71501 104 GLU A N 1
ATOM 812 C CA . GLU A 1 104 ? 23.25800 55.88800 29.43700 1.000 39.46717 104 GLU A CA 1
ATOM 813 C C . GLU A 1 104 ? 23.98600 56.36700 30.68300 1.000 42.63176 104 GLU A C 1
ATOM 814 O O . GLU A 1 104 ? 23.64100 57.41300 31.24700 1.000 39.34002 104 GLU A O 1
ATOM 820 N N . ALA A 1 105 ? 25.03700 55.63000 31.05400 1.000 45.26925 105 ALA A N 1
ATOM 821 C CA . ALA A 1 105 ? 25.90700 56.05200 32.14600 1.000 41.34015 105 ALA A CA 1
ATOM 822 C C . ALA A 1 105 ? 27.36500 55.78500 31.79600 1.000 47.18721 105 ALA A C 1
ATOM 823 O O . ALA A 1 105 ? 27.68800 54.98200 30.91700 1.000 48.83903 105 ALA A O 1
ATOM 825 N N . TYR A 1 106 ? 28.24600 56.48900 32.49100 1.000 45.34342 106 TYR A N 1
ATOM 826 C CA . TYR A 1 106 ? 29.64300 56.12100 32.59400 1.000 42.21503 106 TYR A CA 1
ATOM 827 C C . TYR A 1 106 ? 29.90900 55.62000 34.00800 1.000 46.51674 106 TYR A C 1
ATOM 828 O O . TYR A 1 106 ? 29.27600 56.06100 34.97000 1.000 45.49982 106 TYR A O 1
ATOM 837 N N . LEU A 1 107 ? 30.83400 54.67300 34.12100 1.000 50.01680 107 LEU A N 1
ATOM 838 C CA . LEU A 1 107 ? 31.37100 54.20800 35.39100 1.000 50.89467 107 LEU A CA 1
ATOM 839 C C . LEU A 1 107 ? 32.88200 54.35500 35.35700 1.000 54.63085 107 LEU A C 1
ATOM 840 O O . LEU A 1 107 ? 33.52300 54.03400 34.34900 1.000 53.90285 107 LEU A O 1
ATOM 845 N N . ASP A 1 108 ? 33.43900 54.87000 36.45400 1.000 65.01137 108 ASP A N 1
ATOM 846 C CA . ASP A 1 108 ? 34.88600 54.95300 36.66000 1.000 60.62312 108 ASP A CA 1
ATOM 847 C C . ASP A 1 108 ? 35.26300 53.79900 37.58000 1.000 61.93389 108 ASP A C 1
ATOM 848 O O . ASP A 1 108 ? 35.16200 53.91300 38.80400 1.000 66.63569 108 ASP A O 1
ATOM 853 N N . VAL A 1 109 ? 35.67300 52.67800 36.99000 1.000 59.48212 109 VAL A N 1
ATOM 854 C CA . VAL A 1 109 ? 36.01300 51.48500 37.75500 1.000 61.76653 109 VAL A CA 1
ATOM 855 C C . VAL A 1 109 ? 37.52700 51.31500 37.89600 1.000 63.60167 109 VAL A C 1
ATOM 856 O O . VAL A 1 109 ? 37.99600 50.20600 38.16000 1.000 64.00622 109 VAL A O 1
ATOM 860 N N . THR A 1 110 ? 38.29800 52.40200 37.74600 1.000 62.63836 110 THR A N 1
ATOM 861 C CA . THR A 1 110 ? 39.75100 52.30800 37.88800 1.000 69.29988 110 THR A CA 1
ATOM 862 C C . THR A 1 110 ? 40.16500 51.70400 39.22600 1.000 70.01818 110 THR A C 1
ATOM 863 O O . THR A 1 110 ? 41.17100 50.99000 39.28800 1.000 73.76305 110 THR A O 1
ATOM 867 N N . HIS A 1 111 ? 39.40100 51.94700 40.29000 0.700 69.10232 111 HIS A N 1
ATOM 868 C CA . HIS A 1 111 ? 39.71000 51.44600 41.62600 0.700 71.20417 111 HIS A CA 1
ATOM 869 C C . HIS A 1 111 ? 38.75100 50.33900 42.05600 0.700 71.61904 111 HIS A C 1
ATOM 870 O O . HIS A 1 111 ? 38.35100 50.25900 43.22100 0.700 73.16637 111 HIS A O 1
ATOM 877 N N . VAL A 1 112 ? 38.36300 49.47900 41.12300 1.000 72.21183 112 VAL A N 1
ATOM 878 C CA . VAL A 1 112 ? 37.53100 48.32200 41.43100 1.000 78.34117 112 VAL A CA 1
ATOM 879 C C . VAL A 1 112 ? 38.37400 47.07200 41.20900 1.000 79.70936 112 VAL A C 1
ATOM 880 O O . VAL A 1 112 ? 39.27300 47.04700 40.35900 1.000 79.07211 112 VAL A O 1
ATOM 884 N N . ASP A 1 113 ? 38.14600 46.06100 42.03000 0.500 80.37137 113 ASP A N 1
ATOM 885 C CA . ASP A 1 113 ? 38.95100 44.85400 41.96000 0.500 81.83858 113 ASP A CA 1
ATOM 886 C C . ASP A 1 113 ? 38.77400 44.01500 40.71400 0.500 82.04129 113 ASP A C 1
ATOM 887 O O . ASP A 1 113 ? 39.74900 43.66400 40.05300 0.500 81.15182 113 ASP A O 1
ATOM 892 N N . LYS A 1 114 ? 37.53500 43.68400 40.39300 1.000 79.91309 114 LYS A N 1
ATOM 893 C CA . LYS A 1 114 ? 37.29900 42.85000 39.22400 1.000 77.51517 114 LYS A CA 1
ATOM 894 C C . LYS A 1 114 ? 37.82200 43.53100 37.96600 1.000 77.57327 114 LYS A C 1
ATOM 895 O O . LYS A 1 114 ? 37.89400 44.75900 37.87800 1.000 76.44095 114 LYS A O 1
ATOM 901 N N . ASN A 1 115 ? 38.21600 42.71900 36.99300 1.000 81.44889 115 ASN A N 1
ATOM 902 C CA . ASN A 1 115 ? 38.67100 43.28200 35.73300 1.000 79.16558 115 ASN A CA 1
ATOM 903 C C . ASN A 1 115 ? 37.49500 43.93000 35.00700 1.000 71.65254 115 ASN A C 1
ATOM 904 O O . ASN A 1 115 ? 36.37100 43.41300 35.06200 1.000 67.98887 115 ASN A O 1
ATOM 909 N N . PRO A 1 116 ? 37.71600 45.06700 34.34700 1.000 66.27135 116 PRO A N 1
ATOM 910 C CA . PRO A 1 116 ? 36.62000 45.73600 33.62900 1.000 65.71050 116 PRO A CA 1
ATOM 911 C C . PRO A 1 116 ? 35.80700 44.81100 32.74100 1.000 66.78666 116 PRO A C 1
ATOM 912 O O . PRO A 1 116 ? 34.58200 44.96000 32.66800 1.000 65.68726 116 PRO A O 1
ATOM 916 N N . GLU A 1 117 ? 36.44700 43.85000 32.07900 1.000 66.42784 117 GLU A N 1
ATOM 917 C CA . GLU A 1 117 ? 35.72500 42.90600 31.23200 1.000 61.00974 117 GLU A CA 1
ATOM 918 C C . GLU A 1 117 ? 34.74300 42.07600 32.05200 1.000 61.48228 117 GLU A C 1
ATOM 919 O O . GLU A 1 117 ? 33.57200 41.92400 31.67600 1.000 62.85148 117 GLU A O 1
ATOM 925 N N . ASP A 1 118 ? 35.19900 41.54600 33.19000 1.000 63.38091 118 ASP A N 1
ATOM 926 C CA . ASP A 1 118 ? 34.29700 40.83300 34.09000 1.000 64.00755 118 ASP A CA 1
ATOM 927 C C . ASP A 1 118 ? 33.21400 41.76300 34.61500 1.000 64.95046 118 ASP A C 1
ATOM 928 O O . ASP A 1 118 ? 32.07600 41.33500 34.85100 1.000 62.63907 118 ASP A O 1
ATOM 933 N N . ILE A 1 119 ? 33.54700 43.04600 34.79400 1.000 60.91114 119 ILE A N 1
ATOM 934 C CA . ILE A 1 119 ? 32.56600 43.99600 35.30800 1.000 60.41147 119 ILE A CA 1
ATOM 935 C C . ILE A 1 119 ? 31.45100 44.21500 34.29200 1.000 60.62872 119 ILE A C 1
ATOM 936 O O . ILE A 1 119 ? 30.26400 44.19600 34.63500 1.000 58.51225 119 ILE A O 1
ATOM 941 N N . ALA A 1 120 ? 31.81800 44.42700 33.03100 1.000 56.40310 120 ALA A N 1
ATOM 942 C CA . ALA A 1 120 ? 30.82900 44.57500 31.97700 1.000 52.85652 120 ALA A CA 1
ATOM 943 C C . ALA A 1 120 ? 29.98000 43.32000 31.84500 1.000 55.50106 120 ALA A C 1
ATOM 944 O O . ALA A 1 120 ? 28.76000 43.39700 31.64600 1.000 53.83841 120 ALA A O 1
ATOM 946 N N . LEU A 1 121 ? 30.61200 42.15200 31.94300 1.000 58.45740 121 LEU A N 1
ATOM 947 C CA . LEU A 1 121 ? 29.84200 40.91600 31.93800 1.000 56.34657 121 LEU A CA 1
ATOM 948 C C . LEU A 1 121 ? 28.84900 40.88800 33.09200 1.000 55.54658 121 LEU A C 1
ATOM 949 O O . LEU A 1 121 ? 27.72700 40.38400 32.94300 1.000 57.55151 121 LEU A O 1
ATOM 954 N N . GLU A 1 122 ? 29.22600 41.45200 34.24500 1.000 53.20285 122 GLU A N 1
ATOM 955 C CA . GLU A 1 122 ? 28.29300 41.41700 35.36300 1.000 57.56356 122 GLU A CA 1
ATOM 956 C C . GLU A 1 122 ? 27.16900 42.43000 35.16900 1.000 56.88650 122 GLU A C 1
ATOM 957 O O . GLU A 1 122 ? 26.01900 42.16000 35.53900 1.000 49.41789 122 GLU A O 1
ATOM 963 N N . ILE A 1 123 ? 27.48200 43.60100 34.60300 1.000 53.00629 123 ILE A N 1
ATOM 964 C CA . ILE A 1 123 ? 26.42700 44.54700 34.24900 1.000 52.88202 123 ILE A CA 1
ATOM 965 C C . ILE A 1 123 ? 25.42400 43.87000 33.32500 1.000 53.02322 123 ILE A C 1
ATOM 966 O O . ILE A 1 123 ? 24.21700 43.86400 33.59000 1.000 55.07947 123 ILE A O 1
ATOM 971 N N . LYS A 1 124 ? 25.92300 43.26500 32.24100 1.000 49.52737 124 LYS A N 1
ATOM 972 C CA . LYS A 1 124 ? 25.05100 42.58200 31.28900 1.000 46.67117 124 LYS A CA 1
ATOM 973 C C . LYS A 1 124 ? 24.18000 41.54500 31.98300 1.000 46.55898 124 LYS A C 1
ATOM 974 O O . LYS A 1 124 ? 22.95200 41.54900 31.83500 1.000 51.14103 124 LYS A O 1
ATOM 980 N N . LYS A 1 125 ? 24.80000 40.63900 32.74000 1.000 48.60195 125 LYS A N 1
ATOM 981 C CA . LYS A 1 125 ? 24.04500 39.56500 33.37500 1.000 49.27787 125 LYS A CA 1
ATOM 982 C C . LYS A 1 125 ? 23.00700 40.11900 34.33900 1.000 51.86792 125 LYS A C 1
ATOM 983 O O . LYS A 1 125 ? 21.83000 39.75000 34.27300 1.000 55.02513 125 LYS A O 1
ATOM 986 N N . ARG A 1 126 ? 23.44200 40.99500 35.23900 1.000 55.35288 126 ARG A N 1
ATOM 987 C CA . ARG A 1 126 ? 22.55200 41.58900 36.23200 1.000 56.91543 126 ARG A CA 1
ATOM 988 C C . ARG A 1 126 ? 21.36600 42.32400 35.61100 1.000 55.20547 126 ARG A C 1
ATOM 989 O O . ARG A 1 126 ? 20.25200 42.27100 36.13100 1.000 58.22160 126 ARG A O 1
ATOM 997 N N . VAL A 1 127 ? 21.61200 43.01200 34.50100 1.000 51.32285 127 VAL A N 1
ATOM 998 C CA . VAL A 1 127 ? 20.56600 43.76600 33.82000 1.000 50.79575 127 VAL A CA 1
ATOM 999 C C . VAL A 1 127 ? 19.58700 42.82800 33.12500 1.000 52.00895 127 VAL A C 1
ATOM 1000 O O . VAL A 1 127 ? 18.36600 43.00000 33.23600 1.000 52.16416 127 VAL A O 1
ATOM 1004 N N . LYS A 1 128 ? 20.08900 41.81900 32.40400 1.000 49.86674 128 LYS A N 1
ATOM 1005 C CA . LYS A 1 128 ? 19.15600 40.93200 31.71600 1.000 47.03536 128 LYS A CA 1
ATOM 1006 C C . LYS A 1 128 ? 18.40900 40.04700 32.69500 1.000 49.09744 128 LYS A C 1
ATOM 1007 O O . LYS A 1 128 ? 17.27800 39.63500 32.41700 1.000 53.23587 128 LYS A O 1
ATOM 1013 N N . ASP A 1 129 ? 19.01000 39.73500 33.84100 1.000 54.05004 129 ASP A N 1
ATOM 1014 C CA . ASP A 1 129 ? 18.28100 38.96200 34.83900 1.000 56.63685 129 ASP A CA 1
ATOM 1015 C C . ASP A 1 129 ? 17.17000 39.80600 35.44900 1.000 51.17193 129 ASP A C 1
ATOM 1016 O O . ASP A 1 129 ? 16.06800 39.30900 35.69200 1.000 51.62390 129 ASP A O 1
ATOM 1021 N N . ALA A 1 130 ? 17.42900 41.10300 35.64300 1.000 50.33200 130 ALA A N 1
ATOM 1022 C CA . ALA A 1 130 ? 16.48500 41.97700 36.32500 1.000 46.61346 130 ALA A CA 1
ATOM 1023 C C . ALA A 1 130 ? 15.36300 42.46600 35.41300 1.000 52.38713 130 ALA A C 1
ATOM 1024 O O . ALA A 1 130 ? 14.24500 42.69700 35.88400 1.000 56.68439 130 ALA A O 1
ATOM 1026 N N . THR A 1 131 ? 15.63200 42.63900 34.11400 1.000 49.64069 131 THR A N 1
ATOM 1027 C CA . THR A 1 131 ? 14.69200 43.29800 33.21000 1.000 45.59306 131 THR A CA 1
ATOM 1028 C C . THR A 1 131 ? 14.45100 42.57300 31.89600 1.000 49.93851 131 THR A C 1
ATOM 1029 O O . THR A 1 131 ? 13.52400 42.95000 31.17400 1.000 54.67976 131 THR A O 1
ATOM 1033 N N . GLY A 1 132 ? 15.26800 41.59100 31.53600 1.000 47.61418 132 GLY A N 1
ATOM 1034 C CA . GLY A 1 132 ? 15.11100 40.93700 30.25700 1.000 43.97128 132 GLY A CA 1
ATOM 1035 C C . GLY A 1 132 ? 15.74300 41.65500 29.09000 1.000 46.23679 132 GLY A C 1
ATOM 1036 O O . GLY A 1 132 ? 15.63400 41.16500 27.96000 1.000 51.89283 132 GLY A O 1
ATOM 1037 N N . LEU A 1 133 ? 16.41600 42.78200 29.32800 1.000 43.59772 133 LEU A N 1
ATOM 1038 C CA . LEU A 1 133 ? 16.95300 43.64000 28.28200 1.000 39.14019 133 LEU A CA 1
ATOM 1039 C C . LEU A 1 133 ? 18.46100 43.48800 28.16700 1.000 41.72924 133 LEU A C 1
ATOM 1040 O O . LEU A 1 133 ? 19.13900 43.12900 29.13300 1.000 47.03010 133 LEU A O 1
ATOM 1045 N N . THR A 1 134 ? 18.98500 43.78800 26.97900 1.000 40.40616 134 THR A N 1
ATOM 1046 C CA . THR A 1 134 ? 20.41700 43.73700 26.71600 1.000 39.70804 134 THR A CA 1
ATOM 1047 C C . THR A 1 134 ? 21.00400 45.14700 26.74900 1.000 41.25946 134 THR A C 1
ATOM 1048 O O . THR A 1 134 ? 20.31900 46.13600 26.47000 1.000 46.38362 134 THR A O 1
ATOM 1052 N N . VAL A 1 135 ? 22.28500 45.23100 27.09600 1.000 38.34665 135 VAL A N 1
ATOM 1053 C CA . VAL A 1 135 ? 22.98000 46.50000 27.26600 1.000 37.05565 135 VAL A CA 1
ATOM 1054 C C . VAL A 1 135 ? 24.32500 46.40400 26.55900 1.000 36.55658 135 VAL A C 1
ATOM 1055 O O . VAL A 1 135 ? 25.03800 45.40100 26.69800 1.000 41.41666 135 VAL A O 1
ATOM 1059 N N . SER A 1 136 ? 24.65100 47.40900 25.76000 1.000 30.87726 136 SER A N 1
ATOM 1060 C CA . SER A 1 136 ? 25.95500 47.45100 25.13100 1.000 38.96116 136 SER A CA 1
ATOM 1061 C C . SER A 1 136 ? 26.94100 48.17900 26.03700 1.000 43.14612 136 SER A C 1
ATOM 1062 O O . SER A 1 136 ? 26.63400 49.24800 26.60000 1.000 43.38286 136 SER A O 1
ATOM 1065 N N . VAL A 1 137 ? 28.12400 47.58300 26.19100 1.000 36.70693 137 VAL A N 1
ATOM 1066 C CA . VAL A 1 137 ? 29.10700 48.07700 27.14300 1.000 39.90583 137 VAL A CA 1
ATOM 1067 C C . VAL A 1 137 ? 30.41200 48.35800 26.42000 1.000 40.06975 137 VAL A C 1
ATOM 1068 O O . VAL A 1 137 ? 30.84900 47.57300 25.57000 1.000 40.77756 137 VAL A O 1
ATOM 1072 N N . GLY A 1 138 ? 31.00900 49.49800 26.73800 1.000 40.01681 138 GLY A N 1
ATOM 1073 C CA . GLY A 1 138 ? 32.30100 49.87500 26.20400 1.000 41.92743 138 GLY A CA 1
ATOM 1074 C C . GLY A 1 138 ? 33.30100 49.96300 27.34300 1.000 45.24703 138 GLY A C 1
ATOM 1075 O O . GLY A 1 138 ? 32.93700 50.26900 28.47800 1.000 47.15867 138 GLY A O 1
ATOM 1076 N N . ILE A 1 139 ? 34.56600 49.67000 27.03300 1.000 48.55037 139 ILE A N 1
ATOM 1077 C CA . ILE A 1 139 ? 35.65700 49.66100 28.00900 1.000 48.36416 139 ILE A CA 1
ATOM 1078 C C . ILE A 1 139 ? 36.84600 50.36800 27.38200 1.000 46.36233 139 ILE A C 1
ATOM 1079 O O . ILE A 1 139 ? 37.24500 50.03900 26.25900 1.000 48.24797 139 ILE A O 1
ATOM 1084 N N . SER A 1 140 ? 37.42300 51.31400 28.09800 1.000 41.45283 140 SER A N 1
ATOM 1085 C CA . SER A 1 140 ? 38.61200 51.99300 27.59300 1.000 46.09796 140 SER A CA 1
ATOM 1086 C C . SER A 1 140 ? 39.27500 52.72300 28.75600 1.000 49.97457 140 SER A C 1
ATOM 1087 O O . SER A 1 140 ? 39.02900 52.41400 29.93200 1.000 49.63930 140 SER A O 1
ATOM 1090 N N . TYR A 1 141 ? 40.12000 53.69600 28.42300 1.000 52.23654 141 TYR A N 1
ATOM 1091 C CA . TYR A 1 141 ? 40.75400 54.58400 29.38800 1.000 56.19800 141 TYR A CA 1
ATOM 1092 C C . TYR A 1 141 ? 40.21800 56.01100 29.28200 1.000 59.14160 141 TYR A C 1
ATOM 1093 O O . TYR A 1 141 ? 40.84700 56.94800 29.78000 1.000 59.84768 141 TYR A O 1
ATOM 1102 N N . ASN A 1 142 ? 39.06700 56.19100 28.63600 1.000 61.68186 142 ASN A N 1
ATOM 1103 C CA . ASN A 1 142 ? 38.55000 57.50700 28.29400 1.000 58.14706 142 ASN A CA 1
ATOM 1104 C C . ASN A 1 142 ? 37.04200 57.45500 28.37100 1.000 57.03948 142 ASN A C 1
ATOM 1105 O O . ASN A 1 142 ? 36.45000 56.37600 28.36400 1.000 55.84845 142 ASN A O 1
ATOM 1110 N N . LYS A 1 143 ? 36.41900 58.63600 28.40500 1.000 56.56310 143 LYS A N 1
ATOM 1111 C CA . LYS A 1 143 ? 34.97900 58.68000 28.18300 1.000 53.42686 143 LYS A CA 1
ATOM 1112 C C . LYS A 1 143 ? 34.65600 58.59500 26.69100 1.000 52.13107 143 LYS A C 1
ATOM 1113 O O . LYS A 1 143 ? 33.77200 57.82700 26.28100 1.000 51.02646 143 LYS A O 1
ATOM 1119 N N . PHE A 1 144 ? 35.38800 59.35300 25.86600 1.000 48.26352 144 PHE A N 1
ATOM 1120 C CA . PHE A 1 144 ? 35.15900 59.34600 24.42300 1.000 50.97662 144 PHE A CA 1
ATOM 1121 C C . PHE A 1 144 ? 35.33400 57.94800 23.84600 1.000 53.10936 144 PHE A C 1
ATOM 1122 O O . PHE A 1 144 ? 34.49700 57.46100 23.06700 1.000 47.45317 144 PHE A O 1
ATOM 1130 N N . LEU A 1 145 ? 36.41100 57.27500 24.24100 1.000 49.53193 145 LEU A N 1
ATOM 1131 C CA . LEU A 1 145 ? 36.66100 55.94000 23.72600 1.000 50.28274 145 LEU A CA 1
ATOM 1132 C C . LEU A 1 145 ? 35.67500 54.93300 24.29700 1.000 46.86765 145 LEU A C 1
ATOM 1133 O O . LEU A 1 145 ? 35.21500 54.04400 23.58200 1.000 46.63273 145 LEU A O 1
ATOM 1138 N N . ALA A 1 146 ? 35.34700 55.04000 25.58100 1.000 46.95689 146 ALA A N 1
ATOM 1139 C CA . ALA A 1 146 ? 34.43000 54.06600 26.16200 1.000 42.92072 146 ALA A CA 1
ATOM 1140 C C . ALA A 1 146 ? 33.04800 54.14700 25.51300 1.000 45.65856 146 ALA A C 1
ATOM 1141 O O . ALA A 1 146 ? 32.37800 53.12300 25.32300 1.000 44.63372 146 ALA A O 1
ATOM 1143 N N . LYS A 1 147 ? 32.61000 55.35400 25.13800 1.000 47.31032 147 LYS A N 1
ATOM 1144 C CA . LYS A 1 147 ? 31.31200 55.45300 24.48200 1.000 51.29617 147 LYS A CA 1
ATOM 1145 C C . LYS A 1 147 ? 31.39600 55.04100 23.01300 1.000 47.94888 147 LYS A C 1
ATOM 1146 O O . LYS A 1 147 ? 30.44200 54.45500 22.48800 1.000 43.10813 147 LYS A O 1
ATOM 1152 N N . LEU A 1 148 ? 32.52600 55.29800 22.34300 1.000 46.16116 148 LEU A N 1
ATOM 1153 C CA . LEU A 1 148 ? 32.75000 54.66800 21.04700 1.000 43.28438 148 LEU A CA 1
ATOM 1154 C C . LEU A 1 148 ? 32.63400 53.15600 21.15500 1.000 44.54950 148 LEU A C 1
ATOM 1155 O O . LEU A 1 148 ? 31.95100 52.51200 20.34600 1.000 47.33778 148 LEU A O 1
ATOM 1160 N N . ALA A 1 149 ? 33.26700 52.57800 22.16800 1.000 39.10654 149 ALA A N 1
ATOM 1161 C CA . ALA A 1 149 ? 33.25900 51.13300 22.30700 1.000 44.11759 149 ALA A CA 1
ATOM 1162 C C . ALA A 1 149 ? 31.87100 50.60100 22.63400 1.000 40.99028 149 ALA A C 1
ATOM 1163 O O . ALA A 1 149 ? 31.55000 49.47500 22.25600 1.000 43.85538 149 ALA A O 1
ATOM 1165 N N . SER A 1 150 ? 31.04100 51.36600 23.32100 1.000 38.97059 150 SER A N 1
ATOM 1166 C CA . SER A 1 150 ? 29.70800 50.88100 23.66100 1.000 43.10488 150 SER A CA 1
ATOM 1167 C C . SER A 1 150 ? 28.76000 50.87800 22.47300 1.000 41.90076 150 SER A C 1
ATOM 1168 O O . SER A 1 150 ? 27.92100 50.00000 22.33000 1.000 43.63227 150 SER A O 1
ATOM 1171 N N . ASP A 1 151 ? 28.90100 51.87500 21.62400 1.000 36.73726 151 ASP A N 1
ATOM 1172 C CA . ASP A 1 151 ? 28.06000 52.01900 20.46000 1.000 47.34403 151 ASP A CA 1
ATOM 1173 C C . ASP A 1 151 ? 28.54800 51.17100 19.30100 1.000 48.36314 151 ASP A C 1
ATOM 1174 O O . ASP A 1 151 ? 27.82700 50.96200 18.34100 1.000 63.51314 151 ASP A O 1
ATOM 1179 N N . TRP A 1 152 ? 29.78100 50.68100 19.37700 1.000 43.21588 152 TRP A N 1
ATOM 1180 C CA . TRP A 1 152 ? 30.37000 49.87800 18.29900 1.000 43.79949 152 TRP A CA 1
ATOM 1181 C C . TRP A 1 152 ? 29.70900 48.56700 17.87200 1.000 46.47159 152 TRP A C 1
ATOM 1182 O O . TRP A 1 152 ? 29.20900 48.45300 16.76500 1.000 44.44110 152 TRP A O 1
ATOM 1193 N N . ASN A 1 153 ? 29.71800 47.57900 18.75300 1.000 45.84159 153 ASN A N 1
ATOM 1194 C CA . ASN A 1 153 ? 29.09800 46.29700 18.47100 1.000 46.64264 153 ASN A CA 1
ATOM 1195 C C . ASN A 1 153 ? 27.80100 46.55200 19.20100 1.000 48.26973 153 ASN A C 1
ATOM 1196 O O . ASN A 1 153 ? 27.43200 45.85300 20.13000 1.000 51.50480 153 ASN A O 1
ATOM 1201 N N . LYS A 1 154 ? 27.13600 47.59800 18.73300 0.500 49.39314 154 LYS A N 1
ATOM 1202 C CA . LYS A 1 154 ? 25.88000 48.13100 19.25200 0.500 47.53543 154 LYS A CA 1
ATOM 1203 C C . LYS A 1 154 ? 24.80200 47.26000 19.86400 0.500 49.40490 154 LYS A C 1
ATOM 1204 O O . LYS A 1 154 ? 24.51900 47.41200 21.05300 0.500 69.51314 154 LYS A O 1
ATOM 1210 N N . PRO A 1 155 ? 24.16900 46.37800 19.09700 1.000 44.62278 155 PRO A N 1
ATOM 1211 C CA . PRO A 1 155 ? 23.20300 45.48800 19.76800 1.000 43.83158 155 PRO A CA 1
ATOM 1212 C C . PRO A 1 155 ? 23.87600 44.39600 20.58600 1.000 37.39831 155 PRO A C 1
ATOM 1213 O O . PRO A 1 155 ? 24.54600 43.54100 20.03600 1.000 43.00792 155 PRO A O 1
ATOM 1217 N N . ASP A 1 156 ? 23.69000 44.44700 21.89700 1.000 36.26508 156 ASP A 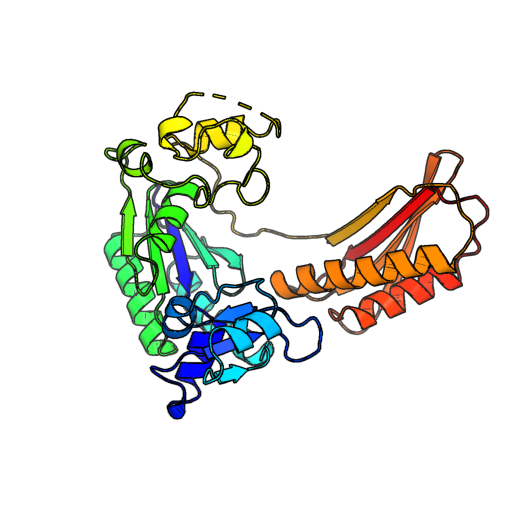N 1
ATOM 1218 C CA . ASP A 1 156 ? 24.28500 43.49000 22.81900 1.000 43.31081 156 ASP A CA 1
ATOM 1219 C C . ASP A 1 156 ? 25.78300 43.40900 22.60500 1.000 40.03336 156 ASP A C 1
ATOM 1220 O O . ASP A 1 156 ? 26.34400 42.33500 22.48700 1.000 40.63959 156 ASP A O 1
ATOM 1225 N N . GLY A 1 157 ? 26.42300 44.56400 22.55500 1.000 41.56103 157 GLY A N 1
ATOM 1226 C CA . GLY A 1 157 ? 27.84900 44.62700 22.34400 1.000 39.07038 157 GLY A CA 1
ATOM 1227 C C . GLY A 1 157 ? 28.69800 44.61900 23.58900 1.000 38.78560 157 GLY A C 1
ATOM 1228 O O . GLY A 1 157 ? 28.21200 44.72900 24.70100 1.000 36.12615 157 GLY A O 1
ATOM 1229 N N . LEU A 1 158 ? 29.99300 44.48100 23.35900 1.000 40.84402 158 LEU A N 1
ATOM 1230 C CA . LEU A 1 158 ? 31.01200 44.45700 24.38500 1.000 37.77490 158 LEU A CA 1
ATOM 1231 C C . LEU A 1 158 ? 32.28300 44.69400 23.60400 1.000 40.47300 158 LEU A C 1
ATOM 1232 O O . LEU A 1 158 ? 32.60000 43.94100 22.70000 1.000 46.86206 158 LEU A O 1
ATOM 1237 N N . MET A 1 159 ? 33.00600 45.75000 23.92900 1.000 37.77519 159 MET A N 1
ATOM 1238 C CA . MET A 1 159 ? 34.22000 46.06200 23.19300 1.000 42.54983 159 MET A CA 1
ATOM 1239 C C . MET A 1 159 ? 35.17600 46.80400 24.10300 1.000 49.84380 159 MET A C 1
ATOM 1240 O O . MET A 1 159 ? 34.77200 47.73300 24.80700 1.000 46.96679 159 MET A O 1
ATOM 1245 N N . VAL A 1 160 ? 36.43300 46.38100 24.08400 1.000 48.96096 160 VAL A N 1
ATOM 1246 C CA . VAL A 1 160 ? 37.51500 47.08500 24.74700 1.000 46.20265 160 VAL A CA 1
ATOM 1247 C C . VAL A 1 160 ? 38.24800 47.89100 23.69500 1.000 48.58332 160 VAL A C 1
ATOM 1248 O O . VAL A 1 160 ? 38.35800 47.46600 22.54100 1.000 50.46721 160 VAL A O 1
ATOM 1252 N N . ILE A 1 161 ? 38.70000 49.08100 24.07000 1.000 51.28339 161 ILE A N 1
ATOM 1253 C CA . ILE A 1 161 ? 39.61200 49.86700 23.25200 1.000 53.04935 161 ILE A CA 1
ATOM 1254 C C . ILE A 1 161 ? 40.78200 50.21400 24.15600 1.000 56.47405 161 ILE A C 1
ATOM 1255 O O . ILE A 1 161 ? 40.65400 51.08400 25.02500 1.000 60.31133 161 ILE A O 1
ATOM 1260 N N . THR A 1 162 ? 41.89700 49.51300 23.99400 1.000 59.98332 162 THR A N 1
ATOM 1261 C CA . THR A 1 162 ? 43.14700 49.85000 24.66300 1.000 58.96670 162 THR A CA 1
ATOM 1262 C C . THR A 1 162 ? 43.91800 50.85400 23.80800 1.000 61.26027 162 THR A C 1
ATOM 1263 O O . THR A 1 162 ? 43.50800 51.18900 22.69600 1.000 60.70651 162 THR A O 1
ATOM 1267 N N . GLU A 1 163 ? 45.01200 51.34800 24.37600 1.000 71.77477 163 GLU A N 1
ATOM 1268 C CA . GLU A 1 163 ? 45.87500 52.35900 23.76800 1.000 70.87385 163 GLU A CA 1
ATOM 1269 C C . GLU A 1 163 ? 46.61800 51.97800 22.48700 1.000 74.51544 163 GLU A C 1
ATOM 1270 O O . GLU A 1 163 ? 46.75000 52.81100 21.59800 1.000 75.58065 163 GLU A O 1
ATOM 1276 N N . ASP A 1 164 ? 47.11500 50.74800 22.39900 1.000 72.48224 164 ASP A N 1
ATOM 1277 C CA . ASP A 1 164 ? 47.83600 50.32700 21.20100 1.000 68.72813 164 ASP A CA 1
ATOM 1278 C C . ASP A 1 164 ? 47.01600 50.72900 19.99600 1.000 75.18595 164 ASP A C 1
ATOM 1279 O O . ASP A 1 164 ? 47.55300 51.11700 18.96100 1.000 73.80570 164 ASP A O 1
ATOM 1284 N N . MET A 1 165 ? 45.70700 50.58600 20.14100 1.000 72.38583 165 MET A N 1
ATOM 1285 C CA . MET A 1 165 ? 44.77600 50.93200 19.09100 1.000 62.02836 165 MET A CA 1
ATOM 1286 C C . MET A 1 165 ? 44.44000 52.37700 19.34700 1.000 70.74358 165 MET A C 1
ATOM 1287 O O . MET A 1 165 ? 43.31900 52.71200 19.69500 1.000 86.65798 165 MET A O 1
ATOM 1292 N N . VAL A 1 166 ? 45.43300 53.24000 19.20200 1.000 80.02547 166 VAL A N 1
ATOM 1293 C CA . VAL A 1 166 ? 45.21900 54.65600 19.43000 1.000 74.75280 166 VAL A CA 1
ATOM 1294 C C . VAL A 1 166 ? 44.98100 54.57800 17.93400 1.000 74.23794 166 VAL A C 1
ATOM 1295 O O . VAL A 1 166 ? 45.00500 53.48000 17.38400 1.000 76.63763 166 VAL A O 1
ATOM 1299 N N . PRO A 1 167 ? 44.74300 55.76900 17.26300 1.000 67.20394 167 PRO A N 1
ATOM 1300 C CA . PRO A 1 167 ? 43.73200 56.20100 16.30000 1.000 65.81854 167 PRO A CA 1
ATOM 1301 C C . PRO A 1 167 ? 43.64400 55.26300 15.11800 1.000 68.59857 167 PRO A C 1
ATOM 1302 O O . PRO A 1 167 ? 42.81600 55.48300 14.24200 1.000 71.72529 167 PRO A O 1
ATOM 1306 N N . GLU A 1 168 ? 44.48000 54.23700 15.07900 1.000 65.06029 168 GLU A N 1
ATOM 1307 C CA . GLU A 1 168 ? 44.48300 53.35900 13.93700 1.000 64.33101 168 GLU A CA 1
ATOM 1308 C C . GLU A 1 168 ? 43.08000 52.77000 13.67000 1.000 65.72734 168 GLU A C 1
ATOM 1309 O O . GLU A 1 168 ? 42.56000 52.85900 12.56500 1.000 64.33074 168 GLU A O 1
ATOM 1315 N N . ILE A 1 169 ? 42.48900 52.20200 14.71100 1.000 59.64033 169 ILE A N 1
ATOM 1316 C CA . ILE A 1 169 ? 41.16700 51.60800 14.62500 1.000 57.48201 169 ILE A CA 1
ATOM 1317 C C . ILE A 1 169 ? 40.06600 52.62300 14.35000 1.000 55.66107 169 ILE A C 1
ATOM 1318 O O . ILE A 1 169 ? 39.00000 52.26300 13.88300 1.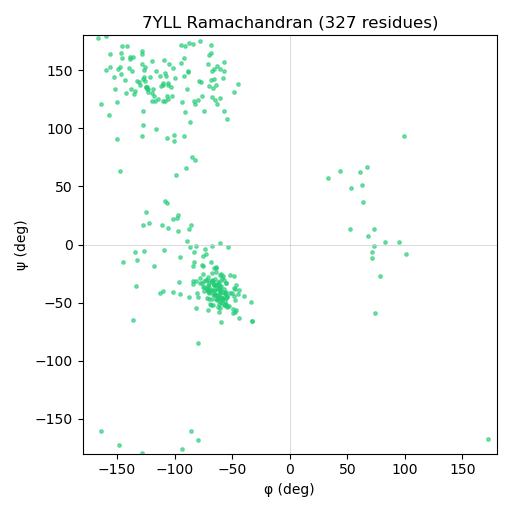000 56.38096 169 ILE A O 1
ATOM 1323 N N . LEU A 1 170 ? 40.32200 53.89000 14.63200 1.000 52.93530 170 LEU A N 1
ATOM 1324 C CA . LEU A 1 170 ? 39.32100 54.92700 14.39000 1.000 55.60613 170 LEU A CA 1
ATOM 1325 C C . LEU A 1 170 ? 39.31000 55.43400 12.95800 1.000 59.65349 170 LEU A C 1
ATOM 1326 O O . LEU A 1 170 ? 38.33500 56.07700 12.55900 1.000 64.96677 170 LEU A O 1
ATOM 1331 N N . LYS A 1 171 ? 40.38200 55.20200 12.20000 1.000 60.90501 171 LYS A N 1
ATOM 1332 C CA . LYS A 1 171 ? 40.49200 55.71700 10.83400 1.000 68.10423 171 LYS A CA 1
ATOM 1333 C C . LYS A 1 171 ? 39.23100 55.49300 10.00100 1.000 68.66881 171 LYS A C 1
ATOM 1334 O O . LYS A 1 171 ? 38.66800 56.48700 9.51200 1.000 69.91331 171 LYS A O 1
ATOM 1340 N N . PRO A 1 172 ? 38.71600 54.26800 9.83000 1.000 64.85254 172 PRO A N 1
ATOM 1341 C CA . PRO A 1 172 ? 37.59000 54.06600 8.89800 1.000 65.24845 172 PRO A CA 1
ATOM 1342 C C . PRO A 1 172 ? 36.25700 54.58300 9.40900 1.000 69.97919 172 PRO A C 1
ATOM 1343 O O . PRO A 1 172 ? 35.25900 54.49100 8.68200 1.000 66.04429 172 PRO A O 1
ATOM 1347 N N . LEU A 1 173 ? 36.20500 55.07900 10.63700 1.000 69.68218 173 LEU A N 1
ATOM 1348 C CA . LEU A 1 173 ? 34.97600 55.60500 11.19600 1.000 69.65392 173 LEU A CA 1
ATOM 1349 C C . LEU A 1 173 ? 34.48300 56.76600 10.34600 1.000 73.49523 173 LEU A C 1
ATOM 1350 O O . LEU A 1 173 ? 35.25300 57.70400 10.09100 1.000 76.85549 173 LEU A O 1
ATOM 1355 N N . PRO A 1 174 ? 33.24100 56.73800 9.87200 1.000 77.69381 174 PRO A N 1
ATOM 1356 C CA . PRO A 1 174 ? 32.65400 57.95400 9.30500 1.000 85.18892 174 PRO A CA 1
ATOM 1357 C C . PRO A 1 174 ? 32.47300 58.98500 10.40900 1.000 91.18162 174 PRO A C 1
ATOM 1358 O O . PRO A 1 174 ? 32.02200 58.66300 11.51100 1.000 91.25184 174 PRO A O 1
ATOM 1362 N N . VAL A 1 175 ? 32.85900 60.23200 10.11800 1.000 94.55006 175 VAL A N 1
ATOM 1363 C CA . VAL A 1 175 ? 32.73000 61.29200 11.11100 1.000 92.04842 175 VAL A CA 1
ATOM 1364 C C . VAL A 1 175 ? 31.27600 61.61800 11.41200 1.000 90.21114 175 VAL A C 1
ATOM 1365 O O . VAL A 1 175 ? 31.00000 62.44200 12.28200 1.000 92.08086 175 VAL A O 1
ATOM 1369 N N . THR A 1 176 ? 30.37600 60.93000 10.73100 0.500 90.67193 176 THR A N 1
ATOM 1370 C CA . THR A 1 176 ? 28.97100 61.06600 11.02500 0.500 90.54499 176 THR A CA 1
ATOM 1371 C C . THR A 1 176 ? 28.85900 60.42400 12.41500 0.500 90.34590 176 THR A C 1
ATOM 1372 O O . THR A 1 176 ? 28.14000 60.90800 13.27800 0.500 91.96149 176 THR A O 1
ATOM 1376 N N . LYS A 1 177 ? 29.60400 59.33400 12.61000 1.000 90.55328 177 LYS A N 1
ATOM 1377 C CA . LYS A 1 177 ? 29.66000 58.58900 13.85500 1.000 89.33390 177 LYS A CA 1
ATOM 1378 C C . LYS A 1 177 ? 30.72000 59.15500 14.79300 1.000 89.69279 177 LYS A C 1
ATOM 1379 O O . LYS A 1 177 ? 31.08700 58.52500 15.77400 1.000 83.59942 177 LYS A O 1
ATOM 1385 N N . VAL A 1 178 ? 31.21200 60.34500 14.47700 1.000 90.94247 178 VAL A N 1
ATOM 1386 C CA . VAL A 1 178 ? 32.20700 61.02500 15.30800 1.000 93.39357 178 VAL A CA 1
ATOM 1387 C C . VAL A 1 178 ? 31.84100 60.79100 16.75600 1.000 95.47252 178 VAL A C 1
ATOM 1388 O O . VAL A 1 178 ? 32.71000 60.54200 17.59700 1.000 97.60147 178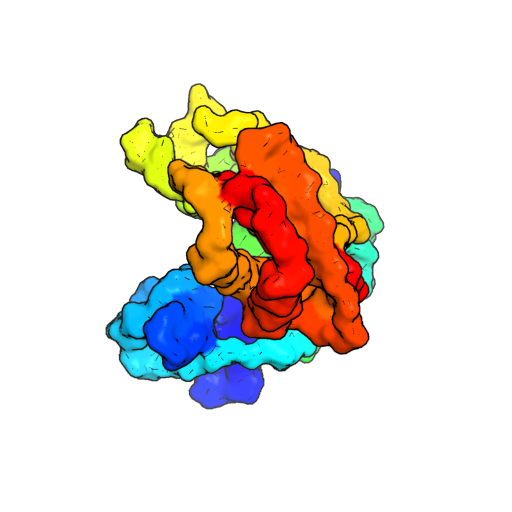 VAL A O 1
ATOM 1392 N N . HIS A 1 179 ? 30.55200 60.93700 17.07900 0.600 97.72862 179 HIS A N 1
ATOM 1393 C CA . HIS A 1 179 ? 30.03600 60.80600 18.44900 0.600 102.71317 179 HIS A CA 1
ATOM 1394 C C . HIS A 1 179 ? 30.43400 62.04500 19.23100 0.600 104.27833 179 HIS A C 1
ATOM 1395 O O . HIS A 1 179 ? 29.56400 62.73800 19.77300 0.600 103.72455 179 HIS A O 1
ATOM 1402 N N . GLY A 1 180 ? 31.74100 62.30100 19.32300 1.000 106.36085 180 GLY A N 1
ATOM 1403 C CA . GLY A 1 180 ? 32.26400 63.38500 20.12500 1.000 101.65364 180 GLY A CA 1
ATOM 1404 C C . GLY A 1 180 ? 31.47100 64.65600 19.93900 1.000 98.92612 180 GLY A C 1
ATOM 1405 O O . GLY A 1 180 ? 30.82600 65.11200 20.88700 1.000 103.94754 180 GLY A O 1
ATOM 1406 N N . ILE A 1 181 ? 31.46100 65.19800 18.72100 0.700 99.95507 181 ILE A N 1
ATOM 1407 C CA . ILE A 1 181 ? 30.70200 66.40500 18.41100 0.700 101.35194 181 ILE A CA 1
ATOM 1408 C C . ILE A 1 181 ? 30.27800 66.35500 16.94400 0.700 100.04236 181 ILE A C 1
ATOM 1409 O O . ILE A 1 181 ? 31.01800 66.77400 16.04600 0.700 95.85709 181 ILE A O 1
ATOM 1414 N N . GLY A 1 182 ? 29.09300 65.80200 16.69200 1.000 104.14242 182 GLY A N 1
ATOM 1415 C CA . GLY A 1 182 ? 28.56300 65.67400 15.34800 1.000 113.33496 182 GLY A CA 1
ATOM 1416 C C . GLY A 1 182 ? 27.16000 66.23300 15.24100 1.000 117.32977 182 GLY A C 1
ATOM 1417 O O . GLY A 1 182 ? 26.62800 66.77000 16.21800 1.000 120.26299 182 GLY A O 1
ATOM 1418 N N . GLU A 1 183 ? 26.56900 66.15900 14.04500 0.400 117.35841 183 GLU A N 1
ATOM 1419 C CA . GLU A 1 183 ? 25.22300 66.63800 13.71400 0.400 118.01333 183 GLU A CA 1
ATOM 1420 C C . GLU A 1 183 ? 25.21400 68.18200 13.78300 0.400 118.25737 183 GLU A C 1
ATOM 1421 O O . GLU A 1 183 ? 24.14100 68.79300 13.66300 0.400 119.36502 183 GLU A O 1
ATOM 1427 N N . LYS A 1 184 ? 26.38700 68.80000 13.96700 1.000 116.99631 184 LYS A N 1
ATOM 1428 C CA . LYS A 1 184 ? 26.58000 70.20200 13.75700 1.000 116.81611 184 LYS A CA 1
ATOM 1429 C C . LYS A 1 184 ? 27.61000 70.47600 12.65400 1.000 117.76347 184 LYS A C 1
ATOM 1430 O O . LYS A 1 184 ? 27.63700 71.58100 12.09600 1.000 116.67321 184 LYS A O 1
ATOM 1436 N N . SER A 1 185 ? 28.43600 69.49100 12.32400 1.000 118.54939 185 SER A N 1
ATOM 1437 C CA . SER A 1 185 ? 29.35900 69.51600 11.20600 1.000 111.49698 185 SER A CA 1
ATOM 1438 C C . SER A 1 185 ? 29.11400 68.31700 10.31500 1.000 111.59067 185 SER A C 1
ATOM 1439 O O . SER A 1 185 ? 30.03700 67.77900 9.69200 1.000 110.02194 185 SER A O 1
ATOM 1442 N N . ALA A 1 186 ? 27.86900 67.83400 10.30600 1.000 114.08829 186 ALA A N 1
ATOM 1443 C CA . ALA A 1 186 ? 27.50800 66.76100 9.39200 1.000 112.75963 186 ALA A CA 1
ATOM 1444 C C . ALA A 1 186 ? 27.94700 67.09100 7.97800 1.000 111.01667 186 ALA A C 1
ATOM 1445 O O . ALA A 1 186 ? 28.52200 66.23600 7.28800 1.000 113.48946 186 ALA A O 1
ATOM 1447 N N . GLU A 1 187 ? 27.74900 68.34300 7.56400 0.700 108.68991 187 GLU A N 1
ATOM 1448 C CA . GLU A 1 187 ? 28.02200 68.74900 6.19900 0.700 110.46951 187 GLU A CA 1
ATOM 1449 C C . GLU A 1 187 ? 29.22800 69.66700 6.04100 0.700 110.09465 187 GLU A C 1
ATOM 1450 O O . GLU A 1 187 ? 29.98500 69.48300 5.08100 0.700 109.87805 187 GLU A O 1
ATOM 1456 N N . LYS A 1 188 ? 29.45200 70.63700 6.94300 0.400 108.64811 188 LYS A N 1
ATOM 1457 C CA . LYS A 1 188 ? 30.60500 71.52300 6.78700 0.400 105.00604 188 LYS A CA 1
ATOM 1458 C C . LYS A 1 188 ? 31.93200 70.77600 6.81500 0.400 104.01458 188 LYS A C 1
ATOM 1459 O O . LYS A 1 188 ? 32.98400 71.40900 6.73200 0.400 103.70986 188 LYS A O 1
ATOM 1465 N N . LEU A 1 189 ? 31.89800 69.46300 6.94000 1.000 103.06858 189 LEU A N 1
ATOM 1466 C CA . LEU A 1 189 ? 33.02800 68.58300 6.71600 1.000 102.41221 189 LEU A CA 1
ATOM 1467 C C . LEU A 1 189 ? 32.81000 67.70500 5.49300 1.000 104.27802 189 LEU A C 1
ATOM 1468 O O . LEU A 1 189 ? 33.72000 67.57000 4.67200 1.000 104.68588 189 LEU A O 1
ATOM 1473 N N . ARG A 1 190 ? 31.59800 67.17200 5.30900 1.000 105.24585 190 ARG A N 1
ATOM 1474 C CA . ARG A 1 190 ? 31.21000 66.57200 4.03600 1.000 108.43639 190 ARG A CA 1
ATOM 1475 C C . ARG A 1 190 ? 31.18000 67.60000 2.90800 1.000 112.35306 190 ARG A C 1
ATOM 1476 O O . ARG A 1 190 ? 31.22100 67.22200 1.73000 1.000 113.78401 190 ARG A O 1
ATOM 1478 N N . SER A 1 191 ? 31.08700 68.88900 3.23800 1.000 114.04862 191 SER A N 1
ATOM 1479 C CA . SER A 1 191 ? 31.14400 69.92000 2.21000 1.000 111.36323 191 SER A CA 1
ATOM 1480 C C . SER A 1 191 ? 32.56700 70.30100 1.83800 1.000 108.29088 191 SER A C 1
ATOM 1481 O O . SER A 1 191 ? 32.82400 70.62100 0.67300 1.000 107.92552 191 SER A O 1
ATOM 1484 N N . ILE A 1 192 ? 33.49800 70.27100 2.79100 1.000 107.34818 192 ILE A N 1
ATOM 1485 C CA . ILE A 1 192 ? 34.87700 70.67100 2.53100 1.000 106.68272 192 ILE A CA 1
ATOM 1486 C C . ILE A 1 192 ? 35.72800 69.43900 2.24800 1.000 106.16130 192 ILE A C 1
ATOM 1487 O O . ILE A 1 192 ? 36.96300 69.51600 2.22700 1.000 107.73070 192 ILE A O 1
ATOM 1492 N N . GLY A 1 193 ? 35.07400 68.29200 2.05300 1.000 104.24730 193 GLY A N 1
ATOM 1493 C CA . GLY A 1 193 ? 35.67700 67.17600 1.35500 1.000 104.94935 193 GLY A CA 1
ATOM 1494 C C . GLY A 1 193 ? 36.21400 66.03600 2.19900 1.000 106.98371 193 GLY A C 1
ATOM 1495 O O . GLY A 1 193 ? 36.59700 65.00400 1.63100 1.000 106.13733 193 GLY A O 1
ATOM 1496 N N . ILE A 1 194 ? 36.26000 66.16100 3.52400 0.800 107.44972 194 ILE A N 1
ATOM 1497 C CA . ILE A 1 194 ? 36.75600 65.08900 4.38800 0.800 108.96152 194 ILE A CA 1
ATOM 1498 C C . ILE A 1 194 ? 35.54000 64.46400 5.07700 0.800 107.93472 194 ILE A C 1
ATOM 1499 O O . ILE A 1 194 ? 34.60100 65.16600 5.48100 0.800 106.76115 194 ILE A O 1
ATOM 1504 N N . GLU A 1 195 ? 35.53800 63.14300 5.19200 0.700 107.61864 195 GLU A N 1
ATOM 1505 C CA . GLU A 1 195 ? 34.40700 62.42600 5.76200 0.700 106.75334 195 GLU A CA 1
ATOM 1506 C C . GLU A 1 195 ? 34.80700 61.37900 6.78000 0.700 102.12963 195 GLU A C 1
ATOM 1507 O O . GLU A 1 195 ? 34.08900 61.18200 7.75500 0.700 99.71314 195 GLU A O 1
ATOM 1513 N N . THR A 1 196 ? 35.92400 60.70800 6.58300 1.000 96.56488 196 THR A N 1
ATOM 1514 C CA . THR A 1 196 ? 36.38300 59.72800 7.54100 1.000 89.23888 196 THR A CA 1
ATOM 1515 C C . THR A 1 196 ? 37.32000 60.39300 8.54700 1.000 88.91150 196 THR A C 1
ATOM 1516 O O . THR A 1 196 ? 38.02800 61.35900 8.22700 1.000 95.87850 196 THR A O 1
ATOM 1520 N N . VAL A 1 197 ? 37.24900 59.91800 9.79900 1.000 82.94169 197 VAL A N 1
ATOM 1521 C CA . VAL A 1 197 ? 38.22300 60.31200 10.81500 1.000 79.90754 197 VAL A CA 1
ATOM 1522 C C . VAL A 1 197 ? 39.60400 60.27100 10.20200 1.000 86.08342 197 VAL A C 1
ATOM 1523 O O . VAL A 1 197 ? 40.42300 61.16200 10.43500 1.000 91.07178 197 VAL A O 1
ATOM 1527 N N . GLU A 1 198 ? 39.85900 59.26700 9.36800 1.000 85.86570 198 GLU A N 1
ATOM 1528 C CA . GLU A 1 198 ? 41.07800 59.21600 8.57600 1.000 87.25302 198 GLU A CA 1
ATOM 1529 C C . GLU A 1 198 ? 41.35200 60.53700 7.87200 1.000 90.01565 198 GLU A C 1
ATOM 1530 O O . GLU A 1 198 ? 42.40400 61.15200 8.07300 1.000 92.41897 198 GLU A O 1
ATOM 1532 N N . ASP A 1 199 ? 40.41300 60.99300 7.04500 1.000 90.13888 199 ASP A N 1
ATOM 1533 C CA . ASP A 1 199 ? 40.64000 62.23300 6.32200 1.000 95.34065 199 ASP A CA 1
ATOM 1534 C C . ASP A 1 199 ? 40.76900 63.42800 7.25200 1.000 94.89077 199 ASP A C 1
ATOM 1535 O O . ASP A 1 199 ? 41.31500 64.45700 6.84100 1.000 92.51369 199 ASP A O 1
ATOM 1540 N N . LEU A 1 200 ? 40.30000 63.32300 8.49400 1.000 92.45772 200 LEU A N 1
ATOM 1541 C CA . LEU A 1 200 ? 40.51000 64.41300 9.44200 1.000 94.97828 200 LEU A CA 1
ATOM 1542 C C . LEU A 1 200 ? 41.51100 64.09000 10.54200 1.000 94.30936 200 LEU A C 1
ATOM 1543 O O . LEU A 1 200 ? 41.82600 64.97100 11.35200 1.000 97.32608 200 LEU A O 1
ATOM 1548 N N . LEU A 1 201 ? 41.99100 62.86000 10.58700 1.000 95.18291 201 LEU A N 1
ATOM 1549 C CA . LEU A 1 201 ? 42.93700 62.48800 11.61900 1.000 97.77664 201 LEU A CA 1
ATOM 1550 C C . LEU A 1 201 ? 44.13000 63.43400 11.62200 1.000 103.01359 201 LEU A C 1
ATOM 1551 O O . LEU A 1 201 ? 44.96200 63.39300 10.71800 1.000 103.76271 201 LEU A O 1
ATOM 1556 N N . LYS A 1 202 ? 44.21600 64.29200 12.63400 0.300 100.09679 202 LYS A N 1
ATOM 1557 C CA . LYS A 1 202 ? 45.32400 65.21200 12.71200 0.300 101.80314 202 LYS A CA 1
ATOM 1558 C C . LYS A 1 202 ? 45.57900 65.81200 11.33800 0.300 104.96671 202 LYS A C 1
ATOM 1559 O O . LYS A 1 202 ? 46.63100 65.60800 10.74000 0.300 113.72314 202 LYS A O 1
ATOM 1565 N N . LEU A 1 203 ? 44.60500 66.54500 10.81700 0.700 101.34915 203 LEU A N 1
ATOM 1566 C CA . LEU A 1 203 ? 44.75400 67.14700 9.50200 0.700 98.30370 203 LEU A CA 1
ATOM 1567 C C . LEU A 1 203 ? 45.59300 68.41600 9.56700 0.700 97.88062 203 LEU A C 1
ATOM 1568 O O . LEU A 1 203 ? 46.73900 68.43500 9.11900 0.700 95.29991 203 LEU A O 1
ATOM 1573 N N . PHE A 1 212 ? 36.41100 77.12600 12.70800 0.700 107.90299 212 PHE A N 1
ATOM 1574 C CA . PHE A 1 212 ? 35.35300 76.09900 12.74400 0.700 108.65884 212 PHE A CA 1
ATOM 1575 C C . PHE A 1 212 ? 35.01100 75.60300 14.14600 0.700 109.81919 212 PHE A C 1
ATOM 1576 O O . PHE A 1 212 ? 35.63100 74.65700 14.63200 0.700 107.06759 212 PHE A O 1
ATOM 1584 N N . GLY A 1 213 ? 34.00700 76.21300 14.77500 0.700 109.20966 213 GLY A N 1
ATOM 1585 C CA . GLY A 1 213 ? 33.55100 75.76000 16.07400 0.700 107.04315 213 GLY A CA 1
ATOM 1586 C C . GLY A 1 213 ? 34.42200 76.20200 17.22500 0.700 108.46358 213 GLY A C 1
ATOM 1587 O O . GLY A 1 213 ? 33.94200 76.31500 18.35400 0.700 105.24616 213 GLY A O 1
ATOM 1588 N N . LYS A 1 214 ? 35.71000 76.42600 16.95300 1.000 110.72820 214 LYS A N 1
ATOM 1589 C CA . LYS A 1 214 ? 36.69600 76.92700 17.90800 1.000 105.01851 214 LYS A CA 1
ATOM 1590 C C . LYS A 1 214 ? 36.70300 76.08400 19.17400 1.000 105.62405 214 LYS A C 1
ATOM 1591 O O . LYS A 1 214 ? 37.22900 76.50300 20.21400 1.000 102.93803 214 LYS A O 1
ATOM 1593 N N . THR A 1 215 ? 36.04800 74.91800 19.09400 1.000 109.49668 215 THR A N 1
ATOM 1594 C CA . THR A 1 215 ? 36.16600 73.85200 20.07300 1.000 108.30685 215 THR A CA 1
ATOM 1595 C C . THR A 1 215 ? 37.01300 72.72200 19.50200 1.000 101.83233 215 THR A C 1
ATOM 1596 O O . THR A 1 215 ? 37.01300 71.61800 20.05700 1.000 96.74758 215 THR A O 1
ATOM 1600 N N . GLY A 1 216 ? 37.73200 72.97500 18.40300 1.000 99.65791 216 GLY A N 1
ATOM 1601 C CA . GLY A 1 216 ? 38.53300 71.93400 17.78300 1.000 100.95784 216 GLY A CA 1
ATOM 1602 C C . GLY A 1 216 ? 39.60700 71.35200 18.68200 1.000 96.62123 216 GLY A C 1
ATOM 1603 O O . GLY A 1 216 ? 40.02100 70.20400 18.49000 1.000 95.78780 216 GLY A O 1
ATOM 1604 N N . VAL A 1 217 ? 40.06500 72.11500 19.67900 0.700 98.21563 217 VAL A N 1
ATOM 1605 C CA . VAL A 1 217 ? 41.04600 71.56800 20.61200 0.700 94.69603 217 VAL A CA 1
ATOM 1606 C C . VAL A 1 217 ? 40.48800 70.35100 21.33700 0.700 93.90855 217 VAL A C 1
ATOM 1607 O O . VAL A 1 217 ? 41.25500 69.47900 21.75200 0.700 92.34444 217 VAL A O 1
ATOM 1611 N N . GLU A 1 218 ? 39.16300 70.25700 21.48500 1.000 97.38314 218 GLU A N 1
ATOM 1612 C CA . GLU A 1 218 ? 38.55900 69.00600 21.93400 1.000 94.68809 218 GLU A CA 1
ATOM 1613 C C . GLU A 1 218 ? 38.64700 67.95400 20.83400 1.000 90.26703 218 GLU A C 1
ATOM 1614 O O . GLU A 1 218 ? 39.24100 66.88200 21.02100 1.000 85.62544 218 GLU A O 1
ATOM 1616 N N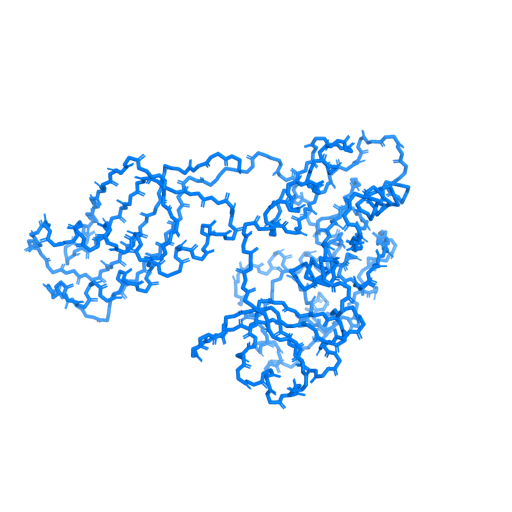 . ILE A 1 219 ? 38.11400 68.28300 19.65400 1.000 87.70287 219 ILE A N 1
ATOM 1617 C CA . ILE A 1 219 ? 37.99600 67.31300 18.56700 1.000 83.96388 219 ILE A CA 1
ATOM 1618 C C . ILE A 1 219 ? 39.33300 66.74400 18.10700 1.000 85.70399 219 ILE A C 1
ATOM 1619 O O . ILE A 1 219 ? 39.53200 65.52300 18.08300 1.000 83.99927 219 ILE A O 1
ATOM 1624 N N . TYR A 1 220 ? 40.27400 67.62000 17.73800 1.000 86.77783 220 TYR A N 1
ATOM 1625 C CA . TYR A 1 220 ? 41.61200 67.15900 17.38600 1.000 82.57843 220 TYR A CA 1
ATOM 1626 C C . TYR A 1 220 ? 42.24800 66.36600 18.52200 1.000 82.50048 220 TYR A C 1
ATOM 1627 O O . TYR A 1 220 ? 43.01400 65.43200 18.26900 1.000 82.14649 220 TYR A O 1
ATOM 1629 N N . ASN A 1 221 ? 41.91400 66.67900 19.77500 1.000 85.77767 221 ASN A N 1
ATOM 1630 C CA . ASN A 1 221 ? 42.47200 65.88400 20.86300 1.000 86.72374 221 ASN A CA 1
ATOM 1631 C C . ASN A 1 221 ? 41.71100 64.57800 21.04200 1.000 82.84972 221 ASN A C 1
ATOM 1632 O O . ASN A 1 221 ? 42.32200 63.52400 21.26400 1.000 73.04063 221 ASN A O 1
ATOM 1637 N N . ARG A 1 222 ? 40.37500 64.64100 20.94300 1.000 81.67805 222 ARG A N 1
ATOM 1638 C CA . ARG A 1 222 ? 39.54500 63.45600 21.14700 1.000 73.37101 222 ARG A CA 1
ATOM 1639 C C . ARG A 1 222 ? 39.86900 62.35900 20.13900 1.000 70.73117 222 ARG A C 1
ATOM 1640 O O . ARG A 1 222 ? 39.83400 61.17200 20.47600 1.000 66.28740 222 ARG A O 1
ATOM 1648 N N . ILE A 1 223 ? 40.17500 62.75700 18.90400 1.000 72.13466 223 ILE A N 1
ATOM 1649 C CA . ILE A 1 223 ? 40.50500 61.80500 17.85000 1.000 66.94011 223 ILE A CA 1
ATOM 1650 C C . ILE A 1 223 ? 41.73300 61.01600 18.25500 1.000 70.67025 223 ILE A C 1
ATOM 1651 O O . ILE A 1 223 ? 41.88000 59.86000 17.89100 1.000 73.65770 223 ILE A O 1
ATOM 1656 N N . ARG A 1 224 ? 42.61600 61.64000 19.01900 1.000 74.35531 224 ARG A N 1
ATOM 1657 C CA . ARG A 1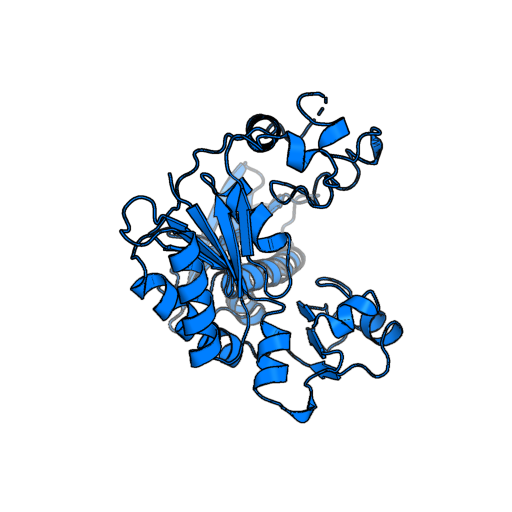 224 ? 43.74400 60.91000 19.55800 1.000 71.99640 224 ARG A CA 1
ATOM 1658 C C . ARG A 1 224 ? 43.23900 60.13600 20.77300 1.000 67.88760 224 ARG A C 1
ATOM 1659 O O . ARG A 1 224 ? 42.03500 60.02000 21.01400 1.000 64.30682 224 ARG A O 1
ATOM 1661 N N . GLY A 1 225 ? 44.15200 59.59900 21.55900 1.000 70.92171 225 GLY A N 1
ATOM 1662 C CA . GLY A 1 225 ? 43.68900 58.79800 22.67800 1.000 72.35969 225 GLY A CA 1
ATOM 1663 C C . GLY A 1 225 ? 43.37200 59.62600 23.90900 1.000 70.17772 225 GLY A C 1
ATOM 1664 O O . GLY A 1 225 ? 43.25700 59.07300 25.00800 1.000 67.78027 225 GLY A O 1
ATOM 1665 N N . ILE A 1 226 ? 43.21800 60.94400 23.74500 1.000 69.93976 226 ILE A N 1
ATOM 1666 C CA . ILE A 1 226 ? 43.34200 61.89300 24.85000 1.000 74.75273 226 ILE A CA 1
ATOM 1667 C C . ILE A 1 226 ? 42.00600 62.59600 25.05500 1.000 77.45434 226 ILE A C 1
ATOM 1668 O O . ILE A 1 226 ? 41.46100 63.23000 24.13800 1.000 78.41697 226 ILE A O 1
ATOM 1673 N N . ASP A 1 227 ? 41.50400 62.48300 26.27700 1.000 69.71593 227 ASP A N 1
ATOM 1674 C CA . ASP A 1 227 ? 40.25600 63.09400 26.68300 1.000 69.46236 227 ASP A CA 1
ATOM 1675 C C . ASP A 1 227 ? 40.47700 63.72400 28.05000 1.000 79.02568 227 ASP A C 1
ATOM 1676 O O . ASP A 1 227 ? 40.42400 64.94100 28.20400 1.000 81.79815 227 ASP A O 1
ATOM 1681 N N . GLU A 1 228 ? 40.74500 62.87500 29.03800 1.000 75.04089 228 GLU A N 1
ATOM 1682 C CA . GLU A 1 228 ? 41.02600 63.31700 30.40100 1.000 75.33538 228 GLU A CA 1
ATOM 1683 C C . GLU A 1 228 ? 39.84500 63.86800 31.20000 1.000 76.03523 228 GLU A C 1
ATOM 1684 O O . GLU A 1 228 ? 39.96200 64.06700 32.40900 1.000 75.67515 228 GLU A O 1
ATOM 1690 N N . ARG A 1 229 ? 38.71600 64.12100 30.54700 1.000 73.42415 229 ARG A N 1
ATOM 1691 C CA . ARG A 1 229 ? 37.56900 64.63500 31.27500 1.000 65.50157 229 ARG A CA 1
ATOM 1692 C C . ARG A 1 229 ? 37.16000 63.53900 32.25600 1.000 67.88595 229 ARG A C 1
ATOM 1693 O O . ARG A 1 229 ? 37.15900 62.35800 31.90600 1.000 67.29059 229 ARG A O 1
ATOM 1701 N N . PRO A 1 230 ? 36.83800 63.91100 33.48600 1.000 70.97620 230 PRO A N 1
ATOM 1702 C CA . PRO A 1 230 ? 36.54900 62.91300 34.51700 1.000 66.15162 230 PRO A CA 1
ATOM 1703 C C . PRO A 1 230 ? 35.08700 62.51300 34.54900 1.000 67.61582 230 PRO A C 1
ATOM 1704 O O . PRO A 1 230 ? 34.17500 63.31200 34.31700 1.000 67.91810 230 PRO A O 1
ATOM 1708 N N . VAL A 1 231 ? 34.85400 61.26600 34.93400 1.000 66.35426 231 VAL A N 1
ATOM 1709 C CA . VAL A 1 231 ? 33.50800 60.78000 35.11600 1.000 62.69316 231 VAL A CA 1
ATOM 1710 C C . VAL A 1 231 ? 33.04300 61.68500 36.24100 1.000 66.14012 231 VAL A C 1
ATOM 1711 O O . VAL A 1 231 ? 33.64900 61.69900 37.30100 1.000 62.05541 231 VAL A O 1
ATOM 1715 N N . GLU A 1 232 ? 31.98500 62.45100 36.01100 1.000 69.65394 232 GLU A N 1
ATOM 1716 C CA . GLU A 1 232 ? 31.49300 63.40000 37.00600 1.000 70.35298 232 GLU A CA 1
ATOM 1717 C C . GLU A 1 232 ? 30.29000 63.00500 37.85200 1.000 68.23337 232 GLU A C 1
ATOM 1718 O O . GLU A 1 232 ? 29.16300 63.30600 37.49700 1.000 75.11449 232 GLU A O 1
ATOM 1724 N N . THR A 1 233 ? 30.52100 62.35800 38.98400 1.000 68.54510 233 THR A N 1
ATOM 1725 C CA . THR A 1 233 ? 29.42700 62.01900 39.85100 1.000 70.34796 233 THR A CA 1
ATOM 1726 C C . THR A 1 233 ? 29.00500 63.36200 40.38300 1.000 80.47146 233 THR A C 1
ATOM 1727 O O . THR A 1 233 ? 29.76000 64.32300 40.30100 1.000 87.74587 233 THR A O 1
ATOM 1731 N N . MET A 1 234 ? 27.81300 63.45000 40.93600 0.500 80.20408 234 MET A N 1
ATOM 1732 C CA . MET A 1 234 ? 27.38900 64.71900 41.51700 0.500 88.58060 234 MET A CA 1
ATOM 1733 C C . MET A 1 234 ? 27.23300 65.92500 40.58100 0.500 86.21193 234 MET A C 1
ATOM 1734 O O . MET A 1 234 ? 27.53500 67.05200 40.96600 0.500 86.76902 234 MET A O 1
ATOM 1739 N N . ARG A 1 235 ? 26.75800 65.70300 39.36700 1.000 84.87490 235 ARG A N 1
ATOM 1740 C CA . ARG A 1 235 ? 26.53700 66.79900 38.43900 1.000 86.15743 235 ARG A CA 1
ATOM 1741 C C . ARG A 1 235 ? 25.22200 67.43000 38.85400 1.000 86.10027 235 ARG A C 1
ATOM 1742 O O . ARG A 1 235 ? 24.21900 66.73600 38.94300 1.000 87.12261 235 ARG A O 1
ATOM 1750 N N . GLU A 1 236 ? 25.21800 68.73100 39.12400 1.000 78.66423 236 GLU A N 1
ATOM 1751 C CA . GLU A 1 236 ? 23.98900 69.39100 39.54200 1.000 78.72016 236 GLU A CA 1
ATOM 1752 C C . GLU A 1 236 ? 23.62600 70.48000 38.54300 1.000 75.35142 236 GLU A C 1
ATOM 1753 O O . GLU A 1 236 ? 24.43000 71.38200 38.27600 1.000 75.54057 236 GLU A O 1
ATOM 1759 N N . ILE A 1 237 ? 22.41900 70.38100 37.99100 1.000 68.88656 237 ILE A N 1
ATOM 1760 C CA . ILE A 1 237 ? 21.85800 71.40100 37.11200 1.000 62.97818 237 ILE A CA 1
ATOM 1761 C C . ILE A 1 237 ? 21.02500 72.34600 37.96900 1.000 59.79343 237 ILE A C 1
ATOM 1762 O O . ILE A 1 237 ? 20.09800 71.91000 38.66300 1.000 56.50836 237 ILE A O 1
ATOM 1767 N N . LYS A 1 238 ? 21.35300 73.63500 37.93500 1.000 56.39583 238 LYS A N 1
ATOM 1768 C CA . LYS A 1 238 ? 20.57900 74.60700 38.69600 1.000 49.67599 238 LYS A CA 1
ATOM 1769 C C . LYS A 1 238 ? 19.51400 75.28800 37.86100 1.000 51.28173 238 LYS A C 1
ATOM 1770 O O . LYS A 1 238 ? 18.44200 75.61700 38.38300 1.000 49.59143 238 LYS A O 1
ATOM 1776 N N . SER A 1 239 ? 19.78000 75.47500 36.57100 1.000 53.83244 239 SER A N 1
ATOM 1777 C CA . SER A 1 239 ? 18.92000 76.23900 35.68800 1.000 47.51118 239 SER A CA 1
ATOM 1778 C C . SER A 1 239 ? 18.84200 75.51600 34.34900 1.000 43.98586 239 SER A C 1
ATOM 1779 O O . SER A 1 239 ? 19.75900 74.77900 33.97500 1.000 47.78148 239 SER A O 1
ATOM 1782 N N . ILE A 1 240 ? 17.72600 75.69500 33.64600 1.000 40.77365 240 ILE A N 1
ATOM 1783 C CA . ILE A 1 240 ? 17.60900 75.30900 32.23800 1.000 39.34425 240 ILE A CA 1
ATOM 1784 C C . ILE A 1 240 ? 16.77100 76.37100 31.55900 1.000 39.45429 240 ILE A C 1
ATOM 1785 O O . ILE A 1 240 ? 15.68800 76.70100 32.05000 1.000 40.16428 240 ILE A O 1
ATOM 1790 N N . GLY A 1 241 ? 17.23800 76.89400 30.43200 1.000 40.26734 241 GLY A N 1
ATOM 1791 C CA . GLY A 1 241 ? 16.46700 77.95100 29.79900 1.000 41.78592 241 GLY A CA 1
ATOM 1792 C C . GLY A 1 241 ? 16.80100 78.12200 28.33300 1.000 42.46244 241 GLY A C 1
ATOM 1793 O O . GLY A 1 241 ? 17.64300 77.41900 27.77100 1.000 46.60436 241 GLY A O 1
ATOM 1794 N N . LYS A 1 242 ? 16.10600 79.07200 27.71500 1.000 38.44870 242 LYS A N 1
ATOM 1795 C CA . LYS A 1 242 ? 16.31700 79.42000 26.31800 1.000 41.58103 242 LYS A CA 1
ATOM 1796 C C . LYS A 1 242 ? 15.93200 80.88200 26.12300 1.000 42.06264 242 LYS A C 1
ATOM 1797 O O . LYS A 1 242 ? 14.98900 81.36400 26.74900 1.000 40.58748 242 LYS A O 1
ATOM 1803 N N . GLU A 1 243 ? 16.65800 81.58500 25.25500 1.000 41.48534 243 GLU A N 1
ATOM 1804 C CA . GLU A 1 243 ? 16.30000 82.95400 24.91300 1.000 42.48759 243 GLU A CA 1
ATOM 1805 C C . GLU A 1 243 ? 16.53800 83.19000 23.42800 1.000 44.95568 243 GLU A C 1
ATOM 1806 O O . GLU A 1 243 ? 17.13400 82.37000 22.72100 1.000 46.03048 243 GLU A O 1
ATOM 1812 N N . LYS A 1 244 ? 16.05900 84.34400 22.97100 1.000 42.75044 244 LYS A N 1
ATOM 1813 C CA . LYS A 1 244 ? 16.11100 84.73600 21.57300 1.000 43.29685 244 LYS A CA 1
ATOM 1814 C C . LYS A 1 244 ? 16.20700 86.25300 21.55100 1.000 46.84043 244 LYS A C 1
ATOM 1815 O O . LYS A 1 244 ? 15.38300 86.93700 22.17500 1.000 48.20554 244 LYS A O 1
ATOM 1821 N N . THR A 1 245 ? 17.26400 86.76000 20.91400 1.000 49.02227 245 THR A N 1
ATOM 1822 C CA . THR A 1 245 ? 17.33300 88.15800 20.50600 1.000 49.68146 245 THR A CA 1
ATOM 1823 C C . THR A 1 245 ? 16.34200 88.38700 19.37700 1.000 50.24781 245 THR A C 1
ATOM 1824 O O . THR A 1 245 ? 16.22100 87.55700 18.47300 1.000 52.87631 245 THR A O 1
ATOM 1828 N N . LEU A 1 246 ? 15.59900 89.48200 19.43800 1.000 48.61276 246 LEU A N 1
ATOM 1829 C CA . LEU A 1 246 ? 14.53400 89.60800 18.45400 1.000 50.75417 246 LEU A CA 1
ATOM 1830 C C . LEU A 1 246 ? 15.01100 90.35700 17.20600 1.000 57.85154 246 LEU A C 1
ATOM 1831 O O . LEU A 1 246 ? 16.02500 91.06200 17.21900 1.000 49.61774 246 LEU A O 1
ATOM 1836 N N . GLU A 1 247 ? 14.25800 90.16500 16.10900 1.000 66.07101 247 GLU A N 1
ATOM 1837 C CA . GLU A 1 247 ? 14.54000 90.84700 14.84300 1.000 65.01259 247 GLU A CA 1
ATOM 1838 C C . GLU A 1 247 ? 14.33100 92.35300 14.95700 1.000 59.80398 247 GLU A C 1
ATOM 1839 O O . GLU A 1 247 ? 15.09900 93.13800 14.39200 1.000 62.36128 247 GLU A O 1
ATOM 1841 N N . LYS A 1 248 ? 13.29700 92.77900 15.67400 1.000 53.82490 248 LYS A N 1
ATOM 1842 C CA . LYS A 1 248 ? 13.08400 94.19600 15.90500 1.000 50.08053 248 LYS A CA 1
ATOM 1843 C C . LYS A 1 248 ? 12.49300 94.37300 17.29400 1.000 50.57737 248 LYS A C 1
ATOM 1844 O O . LYS A 1 248 ? 11.96200 93.43000 17.88400 1.000 54.35150 248 LYS A O 1
ATOM 1847 N N . ASP A 1 249 ? 12.60800 95.59000 17.82000 1.000 50.34518 249 ASP A N 1
ATOM 1848 C CA . ASP A 1 249 ? 12.05600 95.89500 19.13300 1.000 46.19185 249 ASP A CA 1
ATOM 1849 C C . ASP A 1 249 ? 10.54500 95.74100 19.11300 1.000 49.53901 249 ASP A C 1
ATOM 1850 O O . ASP A 1 249 ? 9.89800 95.88500 18.07500 1.000 58.64560 249 ASP A O 1
ATOM 1855 N N . THR A 1 250 ? 9.97300 95.45600 20.27600 1.000 46.42558 250 THR A N 1
ATOM 1856 C CA . THR A 1 250 ? 8.54300 95.20700 20.31900 1.000 48.01727 250 THR A CA 1
ATOM 1857 C C . THR A 1 250 ? 8.03300 95.48000 21.72100 1.000 51.34419 250 THR A C 1
ATOM 1858 O O . THR A 1 250 ? 8.77500 95.37200 22.70100 1.000 47.75091 250 THR A O 1
ATOM 1862 N N . LYS A 1 251 ? 6.75500 95.85500 21.79300 1.000 53.16595 251 LYS A N 1
ATOM 1863 C CA . LYS A 1 251 ? 6.00500 95.86200 23.04100 1.000 50.99559 251 LYS A CA 1
ATOM 1864 C C . LYS A 1 251 ? 4.77300 94.98100 22.92900 1.000 49.95963 251 LYS A C 1
ATOM 1865 O O . LYS A 1 251 ? 3.84200 95.10500 23.72800 1.000 52.38925 251 LYS A O 1
ATOM 1871 N N . ASN A 1 252 ? 4.76500 94.08600 21.95100 1.000 47.78488 252 ASN A N 1
ATOM 1872 C CA . ASN A 1 252 ? 3.60800 93.26300 21.63000 1.000 51.85358 252 ASN A CA 1
ATOM 1873 C C . ASN A 1 252 ? 3.70900 91.95600 22.41200 1.000 52.37297 252 ASN A C 1
ATOM 1874 O O . ASN A 1 252 ? 4.32100 90.97600 21.96500 1.000 50.69965 252 ASN A O 1
ATOM 1879 N N . LYS A 1 253 ? 3.07400 91.94700 23.59000 1.000 53.32022 253 LYS A N 1
ATOM 1880 C CA . LYS A 1 253 ? 3.04900 90.75600 24.43300 1.000 52.94441 253 LYS A CA 1
ATOM 1881 C C . LYS A 1 253 ? 2.66700 89.50900 23.64300 1.000 56.27777 253 LYS A C 1
ATOM 1882 O O . LYS A 1 253 ? 3.11200 88.40900 23.97700 1.000 59.32010 253 LYS A O 1
ATOM 1888 N N . GLU A 1 254 ? 1.90200 89.65400 22.56400 1.000 53.46975 254 GLU A N 1
ATOM 1889 C CA . GLU A 1 254 ? 1.45600 88.47700 21.82300 1.000 61.94041 254 GLU A CA 1
ATOM 1890 C C . GLU A 1 254 ? 2.62500 87.71700 21.19300 1.000 63.58948 254 GLU A C 1
ATOM 1891 O O . GLU A 1 254 ? 2.71400 86.48700 21.30100 1.000 63.09050 254 GLU A O 1
ATOM 1897 N N . LEU A 1 255 ? 3.53000 88.43400 20.52700 1.000 64.14358 255 LEU A N 1
ATOM 1898 C CA . LEU A 1 255 ? 4.62700 87.74000 19.85900 1.000 64.68668 255 LEU A CA 1
ATOM 1899 C C . LEU A 1 255 ? 5.66300 87.29000 20.87700 1.000 55.89851 255 LEU A C 1
ATOM 1900 O O . LEU A 1 255 ? 6.29000 86.22700 20.72800 1.000 51.77849 255 LEU A O 1
ATOM 1905 N N . LEU A 1 256 ? 5.83900 88.07900 21.93700 1.000 49.34902 256 LEU A N 1
ATOM 1906 C CA . LEU A 1 256 ? 6.66300 87.63900 23.05500 1.000 52.86412 256 LEU A CA 1
ATOM 1907 C C . LEU A 1 256 ? 6.17400 86.29900 23.57400 1.000 52.71039 256 LEU A C 1
ATOM 1908 O O . LEU A 1 256 ? 6.96700 85.36200 23.75900 1.000 50.89428 256 LEU A O 1
ATOM 1913 N N . ILE A 1 257 ? 4.85800 86.16400 23.72800 1.000 53.30822 257 ILE A N 1
ATOM 1914 C CA . ILE A 1 257 ? 4.29800 84.94700 24.29100 1.000 51.18486 257 ILE A CA 1
ATOM 1915 C C . ILE A 1 257 ? 4.38500 83.79100 23.30400 1.000 45.79798 257 ILE A C 1
ATOM 1916 O O . ILE A 1 257 ? 4.52200 82.63900 23.71800 1.000 48.11261 257 ILE A O 1
ATOM 1921 N N . GLN A 1 258 ? 4.33200 84.05000 21.99700 1.000 48.46774 258 GLN A N 1
ATOM 1922 C CA . GLN A 1 258 ? 4.58900 82.94900 21.06200 1.000 51.02422 258 GLN A CA 1
ATOM 1923 C C . GLN A 1 258 ? 5.98300 82.38800 21.27300 1.000 52.18134 258 GLN A C 1
ATOM 1924 O O . GLN A 1 258 ? 6.20100 81.15700 21.25500 1.000 53.03250 258 GLN A O 1
ATOM 1930 N N . HIS A 1 259 ? 6.95100 83.29000 21.45500 1.000 53.32662 259 HIS A N 1
ATOM 1931 C CA . HIS A 1 259 ? 8.30000 82.84300 21.76700 1.000 48.86154 259 HIS A CA 1
ATOM 1932 C C . HIS A 1 259 ? 8.30300 82.01600 23.04300 1.000 48.39389 259 HIS A C 1
ATOM 1933 O O . HIS A 1 259 ? 8.87700 80.92300 23.08300 1.000 42.60872 259 HIS A O 1
ATOM 1940 N N . LEU A 1 260 ? 7.64100 82.52300 24.08600 1.000 48.28756 260 LEU A N 1
ATOM 1941 C CA . LEU A 1 260 ? 7.56000 81.79800 25.35400 1.000 48.97722 260 LEU A CA 1
ATOM 1942 C C . LEU A 1 260 ? 6.98400 80.39500 25.15700 1.000 53.99835 260 LEU A C 1
ATOM 1943 O O . LEU A 1 260 ? 7.45800 79.42700 25.76700 1.000 49.56053 260 LEU A O 1
ATOM 1948 N N . LYS A 1 261 ? 5.96100 80.26900 24.30800 1.000 49.00745 261 LYS A N 1
ATOM 1949 C CA . LYS A 1 261 ? 5.40500 78.96100 23.96100 1.000 52.28882 261 LYS A CA 1
ATOM 1950 C C . LYS A 1 261 ? 6.48900 78.00900 23.44900 1.000 52.48771 261 LYS A C 1
ATOM 1951 O O . LYS A 1 261 ? 6.65300 76.88500 23.95800 1.000 53.63448 261 LYS A O 1
ATOM 1957 N N . GLU A 1 262 ? 7.23900 78.45000 22.43400 1.000 51.59584 262 GLU A N 1
ATOM 1958 C CA . GLU A 1 262 ? 8.26400 77.57700 21.86000 1.000 52.42027 262 GLU A CA 1
ATOM 1959 C C . GLU A 1 262 ? 9.37800 77.28300 22.87300 1.000 52.63014 262 GLU A C 1
ATOM 1960 O O . GLU A 1 262 ? 9.94000 76.17000 22.91800 1.000 51.28004 262 GLU A O 1
ATOM 1966 N N . PHE A 1 263 ? 9.69600 78.26600 23.71200 1.000 54.18102 263 PHE A N 1
ATOM 1967 C CA . PHE A 1 263 ? 10.64400 78.04300 24.79700 1.000 53.05236 263 PHE A CA 1
ATOM 1968 C C . PHE A 1 263 ? 10.15900 76.93500 25.72200 1.000 50.71278 263 PHE A C 1
ATOM 1969 O O . PHE A 1 263 ? 10.91500 76.01600 26.04200 1.000 43.00654 263 PHE A O 1
ATOM 1977 N N . SER A 1 264 ? 8.89700 77.03300 26.17000 1.000 51.68380 264 SER A N 1
ATOM 1978 C CA . SER A 1 264 ? 8.26000 76.00300 26.99300 1.000 50.40966 264 SER A CA 1
ATOM 1979 C C . SER A 1 264 ? 8.44900 74.61400 26.41300 1.000 50.79486 264 SER A C 1
ATOM 1980 O O . SER A 1 264 ? 8.74300 73.66300 27.14300 1.000 49.66473 264 SER A O 1
ATOM 1983 N N . GLU A 1 265 ? 8.26300 74.47100 25.10400 1.000 52.52544 265 GLU A N 1
ATOM 1984 C CA . GLU A 1 265 ? 8.46900 73.15100 24.50800 1.000 52.64682 265 GLU A CA 1
ATOM 1985 C C . GLU A 1 265 ? 9.92200 72.69700 24.65700 1.000 46.00402 265 GLU A C 1
ATOM 1986 O O . GLU A 1 265 ? 10.19700 71.57300 25.10100 1.000 50.25182 265 GLU A O 1
ATOM 1992 N N . ILE A 1 266 ? 10.87000 73.57100 24.33100 1.000 49.36354 266 ILE A N 1
ATOM 1993 C CA . ILE A 1 266 ? 12.27800 73.17700 24.44600 1.000 51.76308 266 ILE A CA 1
ATOM 1994 C C . ILE A 1 266 ? 12.63300 72.82700 25.89400 1.000 54.10834 266 ILE A C 1
ATOM 1995 O O . ILE A 1 266 ? 13.29400 71.81200 26.17300 1.000 54.35614 266 ILE A O 1
ATOM 2000 N N . VAL A 1 267 ? 12.20900 73.66600 26.83500 1.000 54.06553 267 VAL A N 1
ATOM 2001 C CA . VAL A 1 267 ? 12.58400 73.48200 28.23200 1.000 51.57596 267 VAL A CA 1
ATOM 2002 C C . VAL A 1 267 ? 11.94500 72.22100 28.78500 1.000 50.33967 267 VAL A C 1
ATOM 2003 O O . VAL A 1 267 ? 12.56200 71.48700 29.57000 1.000 49.05845 267 VAL A O 1
ATOM 2007 N N . SER A 1 268 ? 10.69400 71.96100 28.40500 1.000 46.28193 268 SER A N 1
ATOM 2008 C CA . SER A 1 268 ? 10.05600 70.72300 28.80900 1.000 43.83868 268 SER A CA 1
ATOM 2009 C C . SER A 1 268 ? 10.86500 69.54300 28.33100 1.000 47.03960 268 SER A C 1
ATOM 2010 O O . SER A 1 268 ? 11.12700 68.60400 29.09400 1.000 48.79899 268 SER A O 1
ATOM 2013 N N . GLU A 1 269 ? 11.29600 69.58000 27.07300 1.000 50.94206 269 GLU A N 1
ATOM 2014 C CA . GLU A 1 269 ? 12.04300 68.44100 26.56100 1.000 51.79405 269 GLU A CA 1
ATOM 2015 C C . GLU A 1 269 ? 13.33600 68.23700 27.34400 1.000 45.76340 269 GLU A C 1
ATOM 2016 O O . GLU A 1 269 ? 13.71200 67.09800 27.65500 1.000 49.59894 269 GLU A O 1
ATOM 2022 N N . GLU A 1 270 ? 13.99900 69.32300 27.72900 1.000 50.50656 270 GLU A N 1
ATOM 2023 C CA . GLU A 1 270 ? 15.25400 69.16100 28.46800 1.000 52.86869 270 GLU A CA 1
ATOM 2024 C C . GLU A 1 270 ? 15.01000 68.63200 29.88200 1.000 51.23138 270 GLU A C 1
ATOM 2025 O O . GLU A 1 270 ? 15.76000 67.77300 30.37000 1.000 47.65149 270 GLU A O 1
ATOM 2031 N N . LEU A 1 271 ? 13.96500 69.12700 30.55400 1.000 47.84092 271 LEU A N 1
ATOM 2032 C CA . LEU A 1 271 ? 13.61200 68.59100 31.86600 1.000 46.31039 271 LEU A CA 1
ATOM 2033 C C . LEU A 1 271 ? 13.34800 67.09400 31.78400 1.000 48.66994 271 LEU A C 1
ATOM 2034 O O . LEU A 1 271 ? 13.92500 66.30100 32.54300 1.000 40.52760 271 LEU A O 1
ATOM 2039 N N . ILE A 1 272 ? 12.47600 66.69200 30.85200 1.000 47.12451 272 ILE A N 1
ATOM 2040 C CA . ILE A 1 272 ? 12.11900 65.28000 30.71200 1.000 48.59859 272 ILE A CA 1
ATOM 2041 C C . ILE A 1 272 ? 13.35400 64.43300 30.44600 1.000 46.77052 272 ILE A C 1
ATOM 2042 O O . ILE A 1 272 ? 13.50500 63.33400 30.99600 1.000 51.70265 272 ILE A O 1
ATOM 2047 N N . LYS A 1 273 ? 14.25800 64.93100 29.60100 1.000 49.62600 273 LYS A N 1
ATOM 2048 C CA . LYS A 1 273 ? 15.47800 64.19600 29.28900 1.000 49.51059 273 LYS A CA 1
ATOM 2049 C C . LYS A 1 273 ? 16.38800 64.08100 30.50700 1.000 51.87696 273 LYS A C 1
ATOM 2050 O O . LYS A 1 273 ? 17.07200 63.06500 30.67900 1.000 54.32596 273 LYS A O 1
ATOM 2056 N N . GLU A 1 274 ? 16.39500 65.09500 31.36800 1.000 56.87626 274 GLU A N 1
ATOM 2057 C CA . GLU A 1 274 ? 17.20600 65.09100 32.57900 1.000 52.94653 274 GLU A CA 1
ATOM 2058 C C . GLU A 1 274 ? 16.55700 64.34400 33.74600 1.000 49.42505 274 GLU A C 1
ATOM 2059 O O . GLU A 1 274 ? 17.20000 64.17500 34.78800 1.000 47.17097 274 GLU A O 1
ATOM 2065 N N . ARG A 1 275 ? 15.31100 63.91200 33.57000 1.000 50.71013 275 ARG A N 1
ATOM 2066 C CA . ARG A 1 275 ? 14.59400 63.21200 34.62500 1.000 49.09174 275 ARG A CA 1
ATOM 2067 C C . ARG A 1 275 ? 14.44500 64.18600 35.78300 1.000 44.28146 275 ARG A C 1
ATOM 2068 O O . ARG A 1 275 ? 14.78500 63.87500 36.92400 1.000 38.39471 275 ARG A O 1
ATOM 2076 N N . LEU A 1 276 ? 13.93800 65.37400 35.47000 1.000 43.09273 276 LEU A N 1
ATOM 2077 C CA . LEU A 1 276 ? 13.76600 66.41800 36.45700 1.000 42.67067 276 LEU A CA 1
ATOM 2078 C C . LEU A 1 276 ? 12.43600 67.12800 36.36900 1.000 37.93425 276 LEU A C 1
ATOM 2079 O O . LEU A 1 276 ? 11.76000 67.08500 35.35800 1.000 43.68316 276 LEU A O 1
ATOM 2084 N N . TYR A 1 277 ? 12.08600 67.79700 37.45600 1.000 39.49999 277 TYR A N 1
ATOM 2085 C CA . TYR A 1 277 ? 10.86400 68.57500 37.54600 1.000 43.41540 277 TYR A CA 1
ATOM 2086 C C . TYR A 1 277 ? 11.30400 69.93500 38.03200 1.000 38.49736 277 TYR A C 1
ATOM 2087 O O . TYR A 1 277 ? 12.42400 70.08600 38.48500 1.000 38.02686 277 TYR A O 1
ATOM 2096 N N . CYS A 1 278 ? 10.43400 70.92600 37.94300 1.000 36.77824 278 CYS A N 1
ATOM 2097 C CA . CYS A 1 278 ? 10.80800 72.27100 38.35000 1.000 36.67044 278 CYS A CA 1
ATOM 2098 C C . CYS A 1 278 ? 9.66300 72.91500 39.11900 1.000 35.06607 278 CYS A C 1
ATOM 2099 O O . CYS A 1 278 ? 8.51700 72.46900 39.05000 1.000 35.84123 278 CYS A O 1
ATOM 2102 N N . ARG A 1 279 ? 9.99100 73.96800 39.87700 1.000 33.70245 279 ARG A N 1
ATOM 2103 C CA . ARG A 1 279 ? 8.97900 74.70600 40.62100 1.000 36.06705 279 ARG A CA 1
ATOM 2104 C C . ARG A 1 279 ? 9.09400 76.22600 40.49600 1.000 40.16564 279 ARG A C 1
ATOM 2105 O O . ARG A 1 279 ? 8.19600 76.94500 40.96400 1.000 33.81384 279 ARG A O 1
ATOM 2113 N N . THR A 1 280 ? 10.14200 76.74200 39.86600 1.000 34.76578 280 THR A N 1
ATOM 2114 C CA . THR A 1 280 ? 10.21900 78.17300 39.64400 1.000 36.35312 280 THR A CA 1
ATOM 2115 C C . THR A 1 280 ? 10.38900 78.42800 38.15400 1.000 37.61654 280 THR A C 1
ATOM 2116 O O . THR A 1 280 ? 11.18800 77.75900 37.49000 1.000 39.38784 280 THR A O 1
ATOM 2120 N N . VAL A 1 281 ? 9.61400 79.37100 37.62600 1.000 35.74562 281 VAL A N 1
ATOM 2121 C CA . VAL A 1 281 ? 9.71300 79.76800 36.22700 1.000 36.24881 281 VAL A CA 1
ATOM 2122 C C . VAL A 1 281 ? 10.09900 81.23700 36.19400 1.000 36.92689 281 VAL A C 1
ATOM 2123 O O . VAL A 1 281 ? 9.53700 82.05300 36.93800 1.000 37.56850 281 VAL A O 1
ATOM 2127 N N . THR A 1 282 ? 11.06900 81.56800 35.34900 1.000 37.03423 282 THR A N 1
ATOM 2128 C CA . THR A 1 282 ? 11.58400 82.92300 35.24100 1.000 36.01452 282 THR A CA 1
ATOM 2129 C C . THR A 1 282 ? 11.44400 83.39100 33.80300 1.000 39.22092 282 THR A C 1
ATOM 2130 O O . THR A 1 282 ? 11.79000 82.65500 32.86600 1.000 37.97263 282 THR A O 1
ATOM 2134 N N . VAL A 1 283 ? 10.94400 84.61400 33.63200 1.000 41.51850 283 VAL A N 1
ATOM 2135 C CA . VAL A 1 283 ? 10.91700 85.27600 32.33500 1.000 36.82301 283 VAL A CA 1
ATOM 2136 C C . VAL A 1 283 ? 11.91200 86.42500 32.36900 1.000 36.90312 283 VAL A C 1
ATOM 2137 O O . VAL A 1 283 ? 11.98900 87.18500 33.35100 1.000 32.85204 283 VAL A O 1
ATOM 2141 N N . LYS A 1 284 ? 12.66400 86.54600 31.28300 1.000 38.80336 284 LYS A N 1
ATOM 2142 C CA . LYS A 1 284 ? 13.70700 87.54100 31.11000 1.000 36.55774 284 LYS A CA 1
ATOM 2143 C C . LYS A 1 284 ? 13.44800 88.35000 29.84400 1.000 40.35004 284 LYS A C 1
ATOM 2144 O O . LYS A 1 284 ? 13.11000 87.79100 28.78700 1.000 40.35657 284 LYS A O 1
ATOM 2150 N N . ILE A 1 285 ? 13.60100 89.66900 29.95600 1.000 40.21617 285 ILE A N 1
ATOM 2151 C CA . ILE A 1 285 ? 13.61500 90.55600 28.80200 1.000 40.99914 285 ILE A CA 1
ATOM 2152 C C . ILE A 1 285 ? 14.88100 91.40500 28.83200 1.000 43.56745 285 ILE A C 1
ATOM 2153 O O . ILE A 1 285 ? 15.44500 91.69000 29.89600 1.000 43.78760 285 ILE A O 1
ATOM 2158 N N . LYS A 1 286 ? 15.35100 91.76900 27.64300 1.000 43.28008 286 LYS A N 1
ATOM 2159 C CA . LYS A 1 286 ? 16.32900 92.83400 27.46900 1.000 44.15987 286 LYS A CA 1
ATOM 2160 C C . LYS A 1 286 ? 15.61100 93.99200 26.80800 1.000 43.45604 286 LYS A C 1
ATOM 2161 O O . LYS A 1 286 ? 15.00900 93.80800 25.75000 1.000 47.22720 286 LYS A O 1
ATOM 2167 N N . THR A 1 287 ? 15.64000 95.15900 27.44500 1.000 44.87241 287 THR A N 1
ATOM 2168 C CA . THR A 1 287 ? 14.92600 96.33300 26.96200 1.000 47.76041 287 THR A CA 1
ATOM 2169 C C . THR A 1 287 ? 15.83800 97.21600 26.11400 1.000 48.49557 287 THR A C 1
ATOM 2170 O O . THR A 1 287 ? 17.04200 96.99300 26.01100 1.000 44.94201 287 THR A O 1
ATOM 2174 N N . ALA A 1 288 ? 15.23800 98.23200 25.48600 1.000 52.38259 288 ALA A N 1
ATOM 2175 C CA . ALA A 1 288 ? 15.95500 99.02100 24.48700 1.000 48.27597 288 ALA A CA 1
ATOM 2176 C C . ALA A 1 288 ? 17.08600 99.87400 25.07000 1.000 47.02187 288 ALA A C 1
ATOM 2177 O O . ALA A 1 288 ? 17.92500 100.35400 24.30400 1.000 42.21553 288 ALA A O 1
ATOM 2179 N N . ASP A 1 289 ? 17.14700 100.07500 26.38600 1.000 43.29330 289 ASP A N 1
ATOM 2180 C CA . ASP A 1 289 ? 18.27900 100.75500 26.99500 1.000 41.81130 289 ASP A CA 1
ATOM 2181 C C . ASP A 1 289 ? 19.30300 99.77500 27.57100 1.000 42.87004 289 ASP A C 1
ATOM 2182 O O . ASP A 1 289 ? 20.04600 100.12800 28.49500 1.000 42.57282 289 ASP A O 1
ATOM 2187 N N . PHE A 1 290 ? 19.31900 98.54300 27.07000 1.000 40.22713 290 PHE A N 1
ATOM 2188 C CA . PHE A 1 290 ? 20.32600 97.52400 27.35000 1.000 45.03792 290 PHE A CA 1
ATOM 2189 C C . PHE A 1 290 ? 20.22200 96.91000 28.74600 1.000 45.09023 290 PHE A C 1
ATOM 2190 O O . PHE A 1 290 ? 21.14000 96.19600 29.17300 1.000 41.63398 290 PHE A O 1
ATOM 2198 N N . ALA A 1 291 ? 19.11600 97.12600 29.45400 1.000 47.40287 291 ALA A N 1
ATOM 2199 C CA . ALA A 1 291 ? 18.90700 96.54200 30.77000 1.000 43.74080 291 ALA A CA 1
ATOM 2200 C C . ALA A 1 291 ? 18.24900 95.16500 30.65400 1.000 46.85004 291 ALA A C 1
ATOM 2201 O O . ALA A 1 291 ? 17.47400 94.89700 29.72800 1.000 42.24403 291 ALA A O 1
ATOM 2203 N N . VAL A 1 292 ? 18.57200 94.28500 31.60200 1.000 42.20570 292 VAL A N 1
ATOM 2204 C CA . VAL A 1 292 ? 17.93700 92.97800 31.70900 1.000 40.80061 292 VAL A CA 1
ATOM 2205 C C . VAL A 1 292 ? 16.98100 92.97800 32.89700 1.000 40.00415 292 VAL A C 1
ATOM 2206 O O . VAL A 1 292 ? 17.35100 93.35600 34.02000 1.000 38.71275 292 VAL A O 1
ATOM 2210 N N . HIS A 1 293 ? 15.74700 92.57200 32.64000 1.000 42.18828 293 HIS A N 1
ATOM 2211 C CA . HIS A 1 293 ? 14.70500 92.47500 33.65100 1.000 42.63471 293 HIS A CA 1
ATOM 2212 C C . HIS A 1 293 ? 14.25900 91.02400 33.71600 1.000 39.60340 293 HIS A C 1
ATOM 2213 O O . HIS A 1 293 ? 13.98500 90.41800 32.67700 1.000 38.29904 293 HIS A O 1
ATOM 2220 N N . THR A 1 294 ? 14.20100 90.46000 34.91900 1.000 41.45712 294 THR A N 1
ATOM 2221 C CA . THR A 1 294 ? 13.64200 89.12500 35.11600 1.000 38.88801 294 THR A CA 1
ATOM 2222 C C . THR A 1 294 ? 12.63500 89.13300 36.24900 1.000 38.69592 294 THR A C 1
ATOM 2223 O O . THR A 1 294 ? 12.85100 89.77100 37.28900 1.000 40.93576 294 THR A O 1
ATOM 2227 N N . LYS A 1 295 ? 11.54500 88.39800 36.04600 1.000 42.93220 295 LYS A N 1
ATOM 2228 C CA . LYS A 1 295 ? 10.58700 88.13800 37.11300 1.000 39.93870 295 LYS A CA 1
ATOM 2229 C C . LYS A 1 295 ? 10.25900 86.65200 37.12700 1.000 41.86328 295 LYS A C 1
ATOM 2230 O O . LYS A 1 295 ? 10.11600 86.02200 36.06800 1.000 37.24782 295 LYS A O 1
ATOM 2233 N N . SER A 1 296 ? 10.13000 86.09300 38.32800 1.000 43.22582 296 SER A N 1
ATOM 2234 C CA . SER A 1 296 ? 9.88900 84.66200 38.47700 1.000 39.58615 296 SER A CA 1
ATOM 2235 C C . SER A 1 296 ? 8.68600 84.40400 39.37100 1.000 41.73123 296 SER A C 1
ATOM 2236 O O . SER A 1 296 ? 8.33000 85.21000 40.23300 1.000 44.46061 296 SER A O 1
ATOM 2239 N N . LYS A 1 297 ? 8.08200 83.24600 39.16600 1.000 41.47182 297 LYS A N 1
ATOM 2240 C CA . LYS A 1 297 ? 7.00400 82.75600 40.00900 1.000 39.00123 297 LYS A CA 1
ATOM 2241 C C . LYS A 1 297 ? 7.35800 81.35100 40.48200 1.000 40.20872 297 LYS A C 1
ATOM 2242 O O . LYS A 1 297 ? 7.97400 80.56300 39.74900 1.000 36.26087 297 LYS A O 1
ATOM 2248 N N . THR A 1 298 ? 7.00300 81.05500 41.72400 1.000 36.62752 298 THR A N 1
ATOM 2249 C CA . THR A 1 298 ? 7.17600 79.72500 42.27900 1.000 34.21805 298 THR A CA 1
ATOM 2250 C C . THR A 1 298 ? 5.80600 79.09500 42.50500 1.000 36.58155 298 THR A C 1
ATOM 2251 O O . THR A 1 298 ? 4.87000 79.77000 42.94400 1.000 40.49495 298 THR A O 1
ATOM 2255 N N . VAL A 1 299 ? 5.67400 77.81300 42.14400 1.000 38.64622 299 VAL A N 1
ATOM 2256 C CA . VAL A 1 299 ? 4.40900 77.09700 42.26100 1.000 37.90834 299 VAL A CA 1
ATOM 2257 C C . VAL A 1 299 ? 4.59500 75.91400 43.20200 1.000 38.01919 299 VAL A C 1
ATOM 2258 O O . VAL A 1 299 ? 5.71300 75.44600 43.44500 1.000 34.62552 299 VAL A O 1
ATOM 2262 N N . ASP A 1 300 ? 3.46700 75.45000 43.75800 1.000 45.13844 300 ASP A N 1
ATOM 2263 C CA . ASP A 1 300 ? 3.50000 74.46300 44.84100 1.000 41.41184 300 ASP A CA 1
ATOM 2264 C C . ASP A 1 300 ? 3.85200 73.07400 44.32600 1.000 38.89878 300 ASP A C 1
ATOM 2265 O O . ASP A 1 300 ? 4.62000 72.34700 44.97000 1.000 39.44316 300 ASP A O 1
ATOM 2270 N N . LYS A 1 301 ? 3.30800 72.69700 43.16800 1.000 33.35375 301 LYS A N 1
ATOM 2271 C CA . LYS A 1 301 ? 3.43700 71.35500 42.62600 1.000 34.61758 301 LYS A CA 1
ATOM 2272 C C . LYS A 1 301 ? 4.47600 71.33200 41.51200 1.000 34.96415 301 LYS A C 1
ATOM 2273 O O . LYS A 1 301 ? 4.39700 72.12100 40.56600 1.000 35.57843 301 LYS A O 1
ATOM 2279 N N . TYR A 1 302 ? 5.42900 70.40600 41.62600 1.000 36.19981 302 TYR A N 1
ATOM 2280 C CA . TYR A 1 302 ? 6.40300 70.13700 40.57200 1.000 36.96070 302 TYR A CA 1
ATOM 2281 C C . TYR A 1 302 ? 5.73000 70.06900 39.20200 1.000 41.83598 302 TYR A C 1
ATOM 2282 O O . TYR A 1 302 ? 4.65300 69.48600 39.04800 1.000 41.33379 302 TYR A O 1
ATOM 2291 N N . ILE A 1 303 ? 6.36800 70.67000 38.20400 1.000 39.68241 303 ILE A N 1
ATOM 2292 C CA . ILE A 1 303 ? 5.85300 70.65700 36.82200 1.000 37.33284 303 ILE A CA 1
ATOM 2293 C C . ILE A 1 303 ? 6.95900 70.40800 35.83700 1.000 41.94347 303 ILE A C 1
ATOM 2294 O O . ILE A 1 303 ? 8.10100 70.77900 36.05800 1.000 41.44314 303 ILE A O 1
ATOM 2299 N N . ARG A 1 304 ? 6.61200 69.77700 34.73000 1.000 44.49327 304 ARG A N 1
ATOM 2300 C CA . ARG A 1 304 ? 7.59200 69.45300 33.70800 1.000 42.31312 304 ARG A CA 1
ATOM 2301 C C . ARG A 1 304 ? 7.03200 69.54500 32.32600 1.000 49.27551 304 ARG A C 1
ATOM 2302 O O . ARG A 1 304 ? 7.76800 69.57100 31.35300 1.000 47.81717 304 ARG A O 1
ATOM 2310 N N . PHE A 1 305 ? 5.71100 69.58900 32.24000 1.000 46.79743 305 PHE A N 1
ATOM 2311 C CA . PHE A 1 305 ? 5.00600 69.63100 30.96100 1.000 49.70586 305 PHE A CA 1
ATOM 2312 C C . PHE A 1 305 ? 5.02600 70.98800 30.26400 1.000 46.32487 305 PHE A C 1
ATOM 2313 O O . PHE A 1 305 ? 4.66500 72.00100 30.83200 1.000 45.64503 305 PHE A O 1
ATOM 2321 N N . SER A 1 306 ? 5.43900 70.96100 29.00400 1.000 47.64067 306 SER A N 1
ATOM 2322 C CA . SER A 1 306 ? 5.46200 72.13600 28.13400 1.000 46.63705 306 SER A CA 1
ATOM 2323 C C . SER A 1 306 ? 4.32800 73.12800 28.39200 1.000 48.08627 306 SER A C 1
ATOM 2324 O O . SER A 1 306 ? 4.57000 74.33000 28.56700 1.000 49.48987 306 SER A O 1
ATOM 2327 N N . GLU A 1 307 ? 3.08100 72.65200 28.45500 1.000 50.45304 307 GLU A N 1
ATOM 2328 C CA . GLU A 1 307 ? 1.98100 73.59300 28.64500 1.000 50.11049 307 GLU A CA 1
ATOM 2329 C C . GLU A 1 307 ? 1.88300 74.10500 30.08400 1.000 48.56857 307 GLU A C 1
ATOM 2330 O O . GLU A 1 307 ? 1.40300 75.22300 30.30900 1.000 47.24794 307 GLU A O 1
ATOM 2336 N N . ASP A 1 308 ? 2.37000 73.34700 31.06800 1.000 48.50495 308 ASP A N 1
ATOM 2337 C CA . ASP A 1 308 ? 2.36500 73.85500 32.43800 1.000 48.10290 308 ASP A CA 1
ATOM 2338 C C . ASP A 1 308 ? 3.36500 75.00000 32.59900 1.000 46.11280 308 ASP A C 1
ATOM 2339 O O . ASP A 1 308 ? 3.02000 76.08800 33.10000 1.000 48.65939 308 ASP A O 1
ATOM 2344 N N . ILE A 1 309 ? 4.61000 74.76800 32.17000 1.000 42.81554 309 ILE A N 1
ATOM 2345 C CA . ILE A 1 309 ? 5.61900 75.82100 32.14500 1.000 43.49148 309 ILE A CA 1
ATOM 2346 C C . ILE A 1 309 ? 5.10600 77.04000 31.39200 1.000 44.52390 309 ILE A C 1
ATOM 2347 O O . ILE A 1 309 ? 5.14600 78.16900 31.90000 1.000 40.65025 309 ILE A O 1
ATOM 2352 N N . TYR A 1 310 ? 4.62600 76.82100 30.16300 1.000 44.95185 310 TYR A N 1
ATOM 2353 C CA . TYR A 1 310 ? 4.04300 77.89600 29.36900 1.000 41.75320 310 TYR A CA 1
ATOM 2354 C C . TYR A 1 310 ? 2.97600 78.66100 30.13900 1.000 45.59417 310 TYR A C 1
ATOM 2355 O O . TYR A 1 310 ? 2.90700 79.88500 30.05000 1.000 47.28947 310 TYR A O 1
ATOM 2364 N N . GLU A 1 311 ? 2.12100 77.96900 30.89100 1.000 48.33629 311 GLU A N 1
ATOM 2365 C CA . GLU A 1 311 ? 1.05100 78.68300 31.58100 1.000 47.40144 311 GLU A CA 1
ATOM 2366 C C . GLU A 1 311 ? 1.61800 79.62300 32.63200 1.000 45.80951 311 GLU A C 1
ATOM 2367 O O . GLU A 1 311 ? 1.19200 80.78400 32.73800 1.000 43.69942 311 GLU A O 1
ATOM 2373 N N . VAL A 1 312 ? 2.61000 79.15400 33.39100 1.000 43.79589 312 VAL A N 1
ATOM 2374 C CA . VAL A 1 312 ? 3.23700 80.02900 34.38500 1.000 46.74696 312 VAL A CA 1
ATOM 2375 C C . VAL A 1 312 ? 3.91800 81.21600 33.70400 1.000 51.08790 312 VAL A C 1
ATOM 2376 O O . VAL A 1 312 ? 3.82600 82.36600 34.16400 1.000 48.03134 312 VAL A O 1
ATOM 2380 N N . ALA A 1 313 ? 4.62200 80.94900 32.60000 1.000 48.15033 313 ALA A N 1
ATOM 2381 C CA . ALA A 1 313 ? 5.37400 81.99900 31.91900 1.000 45.41013 313 ALA A CA 1
ATOM 2382 C C . ALA A 1 313 ? 4.44500 83.04900 31.32000 1.000 43.48525 313 ALA A C 1
ATOM 2383 O O . ALA A 1 313 ? 4.64700 84.25100 31.52200 1.000 46.71971 313 ALA A O 1
ATOM 2385 N N . LYS A 1 314 ? 3.45700 82.60100 30.53900 1.000 43.39655 314 LYS A N 1
ATOM 2386 C CA . LYS A 1 314 ? 2.37500 83.44300 30.03700 1.000 47.67638 314 LYS A CA 1
ATOM 2387 C C . LYS A 1 314 ? 1.75900 84.28900 31.14500 1.000 50.18218 314 LYS A C 1
ATOM 2388 O O . LYS A 1 314 ? 1.54500 85.49800 30.97900 1.000 51.13138 314 LYS A O 1
ATOM 2392 N N . GLY A 1 315 ? 1.45300 83.65900 32.28300 1.000 46.80007 315 GLY A N 1
ATOM 2393 C CA . GLY A 1 315 ? 0.94700 84.41400 33.40800 1.000 46.96906 315 GLY A CA 1
ATOM 2394 C C . GLY A 1 315 ? 1.89100 85.51900 33.81800 1.000 53.70531 315 GLY A C 1
ATOM 2395 O O . GLY A 1 315 ? 1.48100 86.67100 33.98200 1.000 49.95826 315 GLY A O 1
ATOM 2396 N N . ILE A 1 316 ? 3.17900 85.19500 33.96200 1.000 52.53283 316 ILE A N 1
ATOM 2397 C CA . ILE A 1 316 ? 4.15600 86.19500 34.37900 1.000 48.97342 316 ILE A CA 1
ATOM 2398 C C . ILE A 1 316 ? 4.17700 87.36400 33.39600 1.000 51.55248 316 ILE A C 1
ATOM 2399 O O . ILE A 1 316 ? 4.14500 88.53400 33.79700 1.000 46.99783 316 ILE A O 1
ATOM 2404 N N . LEU A 1 317 ? 4.20700 87.05900 32.09400 1.000 48.31728 317 LEU A N 1
ATOM 2405 C CA . LEU A 1 317 ? 4.29900 88.12400 31.09300 1.000 49.93706 317 LEU A CA 1
ATOM 2406 C C . LEU A 1 317 ? 3.08000 89.04000 31.14700 1.000 54.53503 317 LEU A C 1
ATOM 2407 O O . LEU A 1 317 ? 3.21200 90.26900 31.09700 1.000 55.78346 317 LEU A O 1
ATOM 2412 N N . GLU A 1 318 ? 1.89500 88.46100 31.21700 1.000 56.22078 318 GLU A N 1
ATOM 2413 C CA . GLU A 1 318 ? 0.66700 89.24100 31.22400 1.000 53.36205 318 GLU A CA 1
ATOM 2414 C C . GLU A 1 318 ? 0.52300 90.31500 32.30000 1.000 52.68829 318 GLU A C 1
ATOM 2415 O O . GLU A 1 318 ? -0.11900 91.32700 32.07400 1.000 57.06709 318 GLU A O 1
ATOM 2421 N N . GLU A 1 319 ? 1.09700 90.06400 33.47100 1.000 53.10157 319 GLU A N 1
ATOM 2422 C CA . GLU A 1 319 ? 1.00400 91.00400 34.58100 1.000 54.58239 319 GLU A CA 1
ATOM 2423 C C . GLU A 1 319 ? 2.32400 91.72300 34.81600 1.000 58.83640 319 GLU A C 1
ATOM 2424 O O . GLU A 1 319 ? 2.69000 92.00800 35.95700 1.000 66.60635 319 GLU A O 1
ATOM 2430 N N . TRP A 1 320 ? 3.03700 92.01600 33.73500 1.000 59.57788 320 TRP A N 1
ATOM 2431 C CA . TRP A 1 320 ? 4.30700 92.70400 33.84600 1.000 61.40524 320 TRP A CA 1
ATOM 2432 C C . TRP A 1 320 ? 4.28400 94.21500 33.68200 1.000 64.02265 320 TRP A C 1
ATOM 2433 O O . TRP A 1 320 ? 4.95000 94.93400 34.42100 1.000 68.18450 320 TRP A O 1
ATOM 2444 N N . LYS A 1 321 ? 3.52800 94.69800 32.71100 1.000 60.23694 321 LYS A N 1
ATOM 2445 C CA . LYS A 1 321 ? 3.53000 96.12300 32.40700 1.000 69.00883 321 LYS A CA 1
ATOM 2446 C C . LYS A 1 321 ? 4.82500 96.68400 31.84400 1.000 65.71576 321 LYS A C 1
ATOM 2447 O O . LYS A 1 321 ? 5.53800 97.43100 32.49900 1.000 64.64567 321 LYS A O 1
ATOM 2451 N N . LEU A 1 322 ? 5.14800 96.24200 30.64200 1.000 61.64744 322 LEU A N 1
ATOM 2452 C CA . LEU A 1 322 ? 6.37900 96.65000 29.93200 1.000 64.27145 322 LEU A CA 1
ATOM 2453 C C . LEU A 1 322 ? 6.46300 98.13500 29.77300 1.000 67.61711 322 LEU A C 1
ATOM 2454 O O . LEU A 1 322 ? 5.70800 98.74500 29.00700 1.000 64.64439 322 LEU A O 1
ATOM 2459 N N . GLU A 1 323 ? 7.46200 98.72900 30.41700 1.000 69.22639 323 GLU A N 1
ATOM 2460 C CA . GLU A 1 323 ? 7.68500 100.19400 30.35000 1.000 69.42358 323 GLU A CA 1
ATOM 2461 C C . GLU A 1 323 ? 8.48000 100.54600 29.11500 1.000 68.08525 323 GLU A C 1
ATOM 2462 O O . GLU A 1 323 ? 8.28000 101.63900 28.57500 1.000 70.00118 323 GLU A O 1
ATOM 2468 N N . GLN A 1 324 ? 9.37100 99.67100 28.64300 1.000 64.30559 324 GLN A N 1
ATOM 2469 C CA . GLN A 1 324 ? 10.24200 99.96700 27.51500 1.000 57.84104 324 GLN A CA 1
ATOM 2470 C C . GLN A 1 324 ? 10.14200 98.86500 26.47000 1.000 56.84530 324 GLN A C 1
ATOM 2471 O O . GLN A 1 324 ? 9.66800 97.76000 26.74000 1.000 54.69449 324 GLN A O 1
ATOM 2477 N N . TYR A 1 325 ? 10.61500 99.17700 25.26700 1.000 56.11857 325 TYR A N 1
ATOM 2478 C CA . TYR A 1 325 ? 10.60300 98.19700 24.19200 1.000 49.67067 325 TYR A CA 1
ATOM 2479 C C . TYR A 1 325 ? 11.53900 97.03600 24.50800 1.000 50.93380 325 TYR A C 1
ATOM 2480 O O . TYR A 1 325 ? 12.54800 97.18500 25.20300 1.000 54.10896 325 TYR A O 1
ATOM 2489 N N . VAL A 1 326 ? 11.19800 95.87100 23.97900 1.000 49.43572 326 VAL A N 1
ATOM 2490 C CA . VAL A 1 326 ? 11.90000 94.62600 24.25200 1.000 42.71105 326 VAL A CA 1
ATOM 2491 C C . VAL A 1 326 ? 12.63600 94.21900 22.98800 1.000 42.89021 326 VAL A C 1
ATOM 2492 O O . VAL A 1 326 ? 12.10000 94.35100 21.88300 1.000 42.09871 326 VAL A O 1
ATOM 2496 N N . ARG A 1 327 ? 13.87200 93.73200 23.14500 1.000 45.66975 327 ARG A N 1
ATOM 2497 C CA . ARG A 1 327 ? 14.64800 93.19400 22.03300 1.000 40.37318 327 ARG A CA 1
ATOM 2498 C C . ARG A 1 327 ? 15.16500 91.79300 22.29800 1.000 44.81142 327 ARG A C 1
ATOM 2499 O O . ARG A 1 327 ? 15.75500 91.18000 21.39700 1.000 47.10150 327 ARG A O 1
ATOM 2507 N N . LEU A 1 328 ? 14.96800 91.26700 23.50100 1.000 47.76684 328 LEU A N 1
ATOM 2508 C CA . LEU A 1 328 ? 15.29500 89.87800 23.77100 1.000 44.23106 328 LEU A CA 1
ATOM 2509 C C . LEU A 1 328 ? 14.24800 89.31900 24.71400 1.000 41.25549 328 LEU A C 1
ATOM 2510 O O . LEU A 1 328 ? 13.78500 90.00700 25.63000 1.000 38.90886 328 LEU A O 1
ATOM 2515 N N . ILE A 1 329 ? 13.87800 88.07300 24.47600 1.000 43.61201 329 ILE A N 1
ATOM 2516 C CA . ILE A 1 329 ? 12.94400 87.36200 25.33400 1.000 42.18677 329 ILE A CA 1
ATOM 2517 C C . ILE A 1 329 ? 13.57400 86.02400 25.67700 1.000 40.13153 329 ILE A C 1
ATOM 2518 O O . ILE A 1 329 ? 14.17500 85.37400 24.81400 1.000 38.61583 329 ILE A O 1
ATOM 2523 N N . GLY A 1 330 ? 13.45700 85.62500 26.93600 1.000 42.52920 330 GLY A N 1
ATOM 2524 C CA . GLY A 1 330 ? 13.95800 84.32700 27.36500 1.000 41.85916 330 GLY A CA 1
ATOM 2525 C C . GLY A 1 330 ? 13.10900 83.75100 28.47500 1.000 37.52461 330 GLY A C 1
ATOM 2526 O O . GLY A 1 330 ? 12.49600 84.48400 29.26100 1.000 36.77208 330 GLY A O 1
ATOM 2527 N N . LEU A 1 331 ? 13.09100 82.42500 28.55000 1.000 39.87950 331 LEU A N 1
ATOM 2528 C CA . LEU A 1 331 ? 12.35200 81.70100 29.57400 1.000 41.91529 331 LEU A CA 1
ATOM 2529 C C . LEU A 1 331 ? 13.33100 80.83300 30.34400 1.000 39.49784 331 LEU A C 1
ATOM 2530 O O . LEU A 1 331 ? 14.27300 80.31400 29.77600 1.000 40.62925 331 LEU A O 1
ATOM 2535 N N . SER A 1 332 ? 13.11700 80.67900 31.64500 1.000 38.33598 332 SER A N 1
ATOM 2536 C CA . SER A 1 332 ? 14.02700 79.86800 32.44600 1.000 38.63766 332 SER A CA 1
ATOM 2537 C C . SER A 1 332 ? 13.33000 79.12400 33.57800 1.000 36.93507 332 SER A C 1
ATOM 2538 O O . SER A 1 332 ? 12.36500 79.61900 34.16000 1.000 36.67650 332 SER A O 1
ATOM 2541 N N . VAL A 1 333 ? 13.83100 77.93200 33.88500 1.000 36.09264 333 VAL A N 1
ATOM 2542 C CA . VAL A 1 333 ? 13.26200 77.11900 34.96000 1.000 38.38661 333 VAL A CA 1
ATOM 2543 C C . VAL A 1 333 ? 14.36000 76.73600 35.94100 1.000 39.99199 333 VAL A C 1
ATOM 2544 O O . VAL A 1 333 ? 15.48000 76.44200 35.56100 1.000 42.49761 333 VAL A O 1
ATOM 2548 N N . SER A 1 334 ? 14.01300 76.76100 37.21300 1.000 34.63881 334 SER A N 1
ATOM 2549 C CA . SER A 1 334 ? 14.94500 76.47900 38.29700 1.000 35.66447 334 SER A CA 1
ATOM 2550 C C . SER A 1 334 ? 14.16700 75.84100 39.43900 1.000 34.93995 334 SER A C 1
ATOM 2551 O O . SER A 1 334 ? 12.97100 75.56300 39.31600 1.000 33.85296 334 SER A O 1
ATOM 2554 N N . ASN A 1 335 ? 14.83800 75.65800 40.57300 1.000 35.94118 335 ASN A N 1
ATOM 2555 C CA . ASN A 1 335 ? 14.23000 75.05200 41.75000 1.000 34.83687 335 ASN A CA 1
ATOM 2556 C C . ASN A 1 335 ? 13.78200 73.63100 41.42300 1.000 37.12097 335 ASN A C 1
ATOM 2557 O O . ASN A 1 335 ? 12.59800 73.29100 41.46400 1.000 34.78001 335 ASN A O 1
ATOM 2562 N N . LEU A 1 336 ? 14.77400 72.81000 41.08700 1.000 40.35686 336 LEU A N 1
ATOM 2563 C CA . LEU A 1 336 ? 14.54900 71.54700 40.39800 1.000 40.27486 336 LEU A CA 1
ATOM 2564 C C . LEU A 1 336 ? 14.45400 70.38600 41.36500 1.000 40.60249 336 LEU A C 1
ATOM 2565 O O . LEU A 1 336 ? 14.96000 70.43600 42.48200 1.000 45.05526 336 LEU A O 1
ATOM 2570 N N . SER A 1 337 ? 13.78100 69.33300 40.91200 1.000 46.99863 337 SER A N 1
ATOM 2571 C CA . SER A 1 337 ? 13.56200 68.13700 41.69900 1.000 46.12447 337 SER A CA 1
ATOM 2572 C C . SER A 1 337 ? 14.88100 67.39900 41.91300 1.000 49.59030 337 SER A C 1
ATOM 2573 O O . SER A 1 337 ? 15.87100 67.68000 41.23600 1.000 51.24597 337 SER A O 1
ATOM 2576 N N . PRO A 1 338 ? 14.93200 66.46100 42.86200 1.000 60.50103 338 PRO A N 1
ATOM 2577 C CA . PRO A 1 338 ? 16.21400 65.82900 43.22000 1.000 58.54167 338 PRO A CA 1
ATOM 2578 C C . PRO A 1 338 ? 16.66700 64.75800 42.23000 1.000 61.06002 338 PRO A C 1
ATOM 2579 O O . PRO A 1 338 ? 15.95300 64.35200 41.30900 1.000 53.01571 338 PRO A O 1
ATOM 2583 N N . VAL A 1 339 ? 17.88200 64.26800 42.50600 1.000 65.38181 339 VAL A N 1
ATOM 2584 C CA . VAL A 1 339 ? 18.69100 63.33300 41.70300 1.000 73.57601 339 VAL A CA 1
ATOM 2585 C C . VAL A 1 339 ? 18.55100 63.57500 40.20000 1.000 76.05056 339 VAL A C 1
ATOM 2586 O O . VAL A 1 339 ? 19.52100 63.95200 39.53700 1.000 72.39024 339 VAL A O 1
#

InterPro domains:
  IPR001126 UmuC domain [PF00817] (8-151)
  IPR001126 UmuC domain [PS50173] (5-182)
  IPR017961 DNA polymerase, Y-family, little finger domain [PF11799] (238-345)
  IPR022880 DNA polymerase IV [MF_01113] (2-346)
  IPR022880 DNA polymerase IV [cd03586] (6-336)
  IPR024728 DNA polymerase type-Y, HhH motif [PF11798] (164-194)
  IPR036775 DNA polymerase, Y-family, little finger domain superfamily [G3DSA:3.30.1490.100] (234-343)
  IPR036775 DNA polymerase, Y-family, little finger domain superfamily [SSF100879] (235-335)
  IPR043128 Reverse transcriptase/Diguanylate cyclase domain [G3DSA:3.30.70.270] (1-177)
  IPR043502 DNA/RNA polymerase superfamily [SSF56672] (2-231)
  IPR050116 DNA polymerase type-Y [PTHR11076] (2-356)

Nearest PDB structures (foldseek):
  7yll-assembly1_A  TM=1.003E+00  e=4.119E-73  Caldanaerobacter subterraneus subsp. tengcongensis MB4
  6jum-assembly2_F  TM=7.059E-01  e=6.387E-33  Mycolicibacterium smegmatis MC2 155
  6jun-assembly2_A  TM=6.888E-01  e=1.187E-32  Mycolicibacterium smegmatis MC2 155
  6juo-assembly2_F  TM=7.063E-01  e=4.636E-32  Mycolicibacterium smegmatis MC2 155
  1im4-assembly1_A  TM=9.107E-01  e=4.857E-19  Saccharolobus solfataricus

Organism: Caldanaerobacter subterraneus subsp. tengcongensis (strain DSM 15242 / JCM 11007 / NBRC 100824 / MB4) (NCBI:txid273068)

Secondary structure (DSSP, 8-state):
--EEEEEETTHHHHHHHHH-GGGTTS-EEEE--STT-BEEEE-HHHHHTT--TT-BHHHHHHH-TTSEEE---HHHHHHHHHHHHHHHHHH-S-EEEEETTEEEEE-TT-SS-HHHHHHHHHHHHHHHHS--EEEEEESSHHHHHHHHHHT-TT-EEE--TTSSGGGGTT-BGGGG-SS-SSSSHHHHTTT--BHHHHTT---S-HHHHHHHHTT---PPP-TT----EEEEEEEEEEEE--HHHHHHHHHHHHHHHHHHHHHHT--EEEEEEEEEETTS-EEEEEEEEEEEE--HHHHHHHHHHHHHTS---S-EEEEEEEEEEE---

B-factor: mean 55.01, std 20.63, range [22.04, 123.49]

Solvent-accessible surface area: 17546 Å² total; per-residue (Å²): 99,87,0,0,0,7,11,9,7,8,10,14,0,22,2,4,24,68,49,38,84,103,48,111,60,103,21,0,0,0,1,28,78,96,57,224,12,73,2,44,19,1,4,58,51,0,91,182,112,41,3,102,64,73,19,58,3,138,73,0,78,150,58,2,95,163,12,36,39,23,71,55,97,65,170,65,0,28,106,4,4,116,65,10,25,122,13,2,98,99,28,8,92,111,0,9,58,63,21,20,26,33,0,15,0,30,1,45,179,42,149,100,86,5,72,64,2,0,102,51,1,34,70,72,0,108,117,52,16,29,8,40,2,0,0,0,5,7,51,4,8,7,4,0,31,4,1,1,29,84,66,33,78,78,4,54,24,43,0,58,91,119,62,52,35,138,60,4,101,103,18,63,19,104,87,13,67,14,60,19,172,124,12,53,113,130,30,56,79,109,59,26,106,39,6,21,67,20,33,112,178,139,58,106,51,28,118,30,36,47,54,38,7,16,9,93,23,138,84,80,15,70,45,166,162,131,68,166,67,18,44,109,77,104,93,19,110,90,58,23,89,69,57,116,65,0,22,97,28,0,82,95,4,0,70,68,1,5,105,61,0,34,114,57,63,11,82,0,70,16,0,27,0,56,5,60,3,42,84,142,37,82,78,77,60,69,110,72,33,142,168,89,20,16,117,20,96,52,0,35,108,26,0,28,25,14,0,106,136,42,108,18,139,74,117,0,74,17,0,2,3,27,0,31,68,33,18,100,185

GO terms:
  GO:0000731 DNA synthesis involved in DNA repair (P, IDA)
  GO:0000287 magnesium ion binding (F, IDA)
  GO:0003690 doub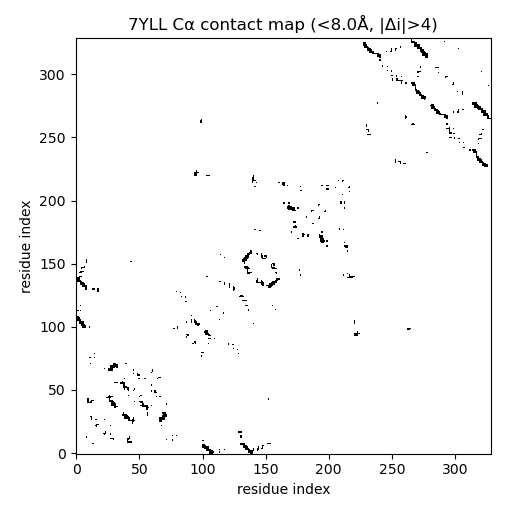le-stranded DNA binding (F, IDA)
  GO:0003887 DNA-directed DNA polymerase activity (F, IDA)
  GO:0042276 error-prone translesion synthesis (P, IDA)
  GO:0032356 oxidized DNA binding (F, IDA)
  GO:0006261 DNA-templated DNA replication (P, IDA)
  GO:0034061 DNA polymerase activity (F, EXP)